Protein AF-A0A8J6DXD9-F1 (afdb_monomer_lite)

Secondary structure (DSSP, 8-state):
---------PPPS---SS----HHHHHHHHHTT-----------PPP-----------------SS--HHHHHHHHHHHHHHHHHHHHHHHHTT-HHHHHHHHHHHHHHHHHHHHHHHHHHHHHHHTT-----SS-HHHHHHHHHHHHHHHHHHHHHHHHHHHHHHHHHHHHHHHTT---HHHHHHHHHHHHHHHHHHHHHHHHHHHHHHHHHHHHHHHHHHH---HHHHHHHHHHHHHHHHT-HHHHHHHHHTTHHHHHHHHTT-GGGGGGHHHHHHHHHHHTTSHHHHHHHHHHHHTT-

Organism: Galemys pyrenaicus (NCBI:txid202257)

InterPro domains:
  IPR011989 Armadillo-like helical [G3DSA:1.25.10.10] (173-298)
  IPR016024 Armadillo-type fold [SSF48371] (168-288)
  IPR031938 Protein inscuteable homologue, LGN-binding domain [PF16748] (19-65)
  IPR038205 Protein inscuteable homologue, LGN-binding domain superfamily [G3DSA:6.20.200.10] (14-65)
  IPR039921 Inscuteable [PTHR21386] (13-296)
  IPR045789 Protein inscuteable homologue, C-terminal domain [PF19427] (76-130)
  IPR045789 Protein inscuteable homologue, C-terminal domain [PF19427] (152-296)

Foldseek 3Di:
DDDDDDDDDDDDPDDPPPDPDPPVNVVVVVVVVDDDDDPPDPDDDDDPPPDDDDDDDDDDDDDDPPDDLLVVLVVLLVVLLVLLVVLLVCLVVVVLVVNLVSLLVSLVSLVVSLVSLVVVVVVVVVVCVDDDDDDCVVVVVVVVVCVVVLVVVLVVLSVVLNVLSVVLNVLSVVLVVDPDPVVSVVSSVVSNVSSVSNSVSSVVNSLSSLLVSLLVLLVQLQPDPDQVSNLVSLVVLQVQLVVDQSSLLSNLVSCVLVSLVVLVVDPSNVVCVVSSVSSLVSSVVDPSSVVSNVVVVVVVD

pLDDT: mean 77.83, std 20.58, range [28.7, 96.88]

Sequence (301 aa):
MWRIHCHPGPVPARRLHLMQVDSVQRWMEDLKLMTECECMCILQAKPISLEEDTQGDLILAGGPGPGDPLQLLLKRGWVISTELRRIGQKLAQDRWARVHSMSVRLTCHARSMVSEYSAASRNSSQEMGQGPEGPALQLVFDRCLWNLVSASIFLQIEKLLMEKCSELSAVTERCLQVENEHVLKSMKACVSETLSTLGQHFGQLLELALTQEVQALVRKIDASDNIYTTESTTGNLFSLTQEGAPLCRIIAKEGGVVALFKVCRQDNFRCLYPQALRTLASICCVEEGVHQLEKVSVQKR

Structure (mmCIF, N/CA/C/O backbone):
data_AF-A0A8J6DXD9-F1
#
_entry.id   AF-A0A8J6DXD9-F1
#
loop_
_atom_site.group_PDB
_atom_site.id
_atom_site.type_symbol
_atom_site.label_atom_id
_atom_site.label_alt_id
_atom_site.label_comp_id
_atom_site.label_asym_id
_atom_site.label_entity_id
_atom_site.label_seq_id
_atom_site.pdbx_PDB_ins_code
_atom_site.Cartn_x
_atom_site.Cartn_y
_atom_site.Cartn_z
_atom_site.occupancy
_atom_site.B_iso_or_equiv
_atom_site.auth_seq_id
_atom_site.auth_comp_id
_atom_site.auth_asym_id
_atom_site.auth_atom_id
_atom_site.pdbx_PDB_model_num
ATOM 1 N N . MET A 1 1 ? 25.547 -18.511 -32.855 1.00 34.41 1 MET A N 1
ATOM 2 C CA . MET A 1 1 ? 25.462 -18.015 -34.247 1.00 34.41 1 MET A CA 1
ATOM 3 C C . MET A 1 1 ? 24.569 -18.974 -35.029 1.00 34.41 1 MET A C 1
ATOM 5 O O . MET A 1 1 ? 25.061 -19.940 -35.589 1.00 34.41 1 MET A O 1
ATOM 9 N N . TRP A 1 2 ? 23.251 -18.773 -34.989 1.00 30.70 2 TRP A N 1
ATOM 10 C CA . TRP A 1 2 ? 22.293 -19.648 -35.673 1.00 30.70 2 TRP A CA 1
ATOM 11 C C . TRP A 1 2 ? 21.969 -19.046 -37.045 1.00 30.70 2 TRP A C 1
ATOM 13 O O . TRP A 1 2 ? 21.249 -18.054 -37.131 1.00 30.70 2 TRP A O 1
ATOM 23 N N . ARG A 1 3 ? 22.554 -19.594 -38.119 1.00 28.70 3 ARG A N 1
ATOM 24 C CA . ARG A 1 3 ? 22.175 -19.256 -39.501 1.00 28.70 3 ARG A CA 1
ATOM 25 C C . ARG A 1 3 ? 20.978 -20.111 -39.902 1.00 28.70 3 ARG A C 1
ATOM 27 O O . ARG A 1 3 ? 21.112 -21.316 -40.074 1.00 28.70 3 ARG A O 1
ATOM 34 N N . ILE A 1 4 ? 19.838 -19.466 -40.107 1.00 37.69 4 ILE A N 1
ATOM 35 C CA . ILE A 1 4 ? 18.716 -20.028 -40.859 1.00 37.69 4 ILE A CA 1
ATOM 36 C C . ILE A 1 4 ? 19.094 -19.920 -42.343 1.00 37.69 4 ILE A C 1
ATOM 38 O O . ILE A 1 4 ? 19.289 -18.819 -42.856 1.00 37.69 4 ILE A O 1
ATOM 42 N N . HIS A 1 5 ? 19.268 -21.051 -43.028 1.00 33.50 5 HIS A N 1
ATOM 43 C CA . HIS A 1 5 ? 19.355 -21.095 -44.489 1.00 33.50 5 HIS A CA 1
ATOM 44 C C . HIS A 1 5 ? 17.962 -21.377 -45.051 1.00 33.50 5 HIS A C 1
ATOM 46 O O . HIS A 1 5 ? 17.515 -22.519 -45.091 1.00 33.50 5 HIS A O 1
ATOM 52 N N . CYS A 1 6 ? 17.279 -20.321 -45.490 1.00 34.84 6 CYS A N 1
ATOM 53 C CA . CYS A 1 6 ? 16.150 -20.441 -46.403 1.00 34.84 6 CYS A CA 1
ATOM 54 C C . CYS A 1 6 ? 16.707 -20.541 -47.829 1.00 34.84 6 CYS A C 1
ATOM 56 O O . CYS A 1 6 ? 17.213 -19.553 -48.357 1.00 34.84 6 CYS A O 1
ATOM 58 N N . HIS A 1 7 ? 16.609 -21.713 -48.456 1.00 33.25 7 HIS A N 1
ATOM 59 C CA . HIS A 1 7 ? 16.744 -21.828 -49.908 1.00 33.25 7 HIS A CA 1
ATOM 60 C C . HIS A 1 7 ? 15.353 -21.748 -50.554 1.00 33.25 7 HIS A C 1
ATOM 62 O O . HIS A 1 7 ? 14.497 -22.566 -50.217 1.00 33.25 7 HIS A O 1
ATOM 68 N N . PRO A 1 8 ? 15.112 -20.827 -51.503 1.00 44.75 8 PRO A N 1
ATOM 69 C CA . PRO A 1 8 ? 13.966 -20.903 -52.391 1.00 44.75 8 PRO A CA 1
ATOM 70 C C . PRO A 1 8 ? 14.370 -21.737 -53.614 1.00 44.75 8 PRO A C 1
ATOM 72 O O . PRO A 1 8 ? 15.132 -21.282 -54.465 1.00 44.75 8 PRO A O 1
ATOM 75 N N . GLY A 1 9 ? 13.901 -22.980 -53.685 1.00 36.41 9 GLY A N 1
ATOM 76 C CA . GLY A 1 9 ? 14.001 -23.818 -54.883 1.00 36.41 9 GLY A CA 1
ATOM 77 C C . GLY A 1 9 ? 12.609 -24.040 -55.484 1.00 36.41 9 GLY A C 1
ATOM 78 O O . GLY A 1 9 ? 11.677 -24.301 -54.722 1.00 36.41 9 GLY A O 1
ATOM 79 N N . PRO A 1 10 ? 12.420 -23.934 -56.812 1.00 40.53 10 PRO A N 1
ATOM 80 C CA . PRO A 1 10 ? 11.114 -24.118 -57.434 1.00 40.53 10 PRO A CA 1
ATOM 81 C C . PRO A 1 10 ? 10.733 -25.604 -57.428 1.00 40.53 10 PRO A C 1
ATOM 83 O O . PRO A 1 10 ? 11.497 -26.454 -57.882 1.00 40.53 10 PRO A O 1
ATOM 86 N N . VAL A 1 11 ? 9.540 -25.922 -56.925 1.00 39.22 11 VAL A N 1
ATOM 87 C CA . VAL A 1 11 ? 8.995 -27.288 -56.913 1.00 39.22 11 VAL A CA 1
ATOM 88 C C . VAL A 1 11 ? 8.305 -27.565 -58.257 1.00 39.22 11 VAL A C 1
ATOM 90 O O . VAL A 1 11 ? 7.347 -26.862 -58.586 1.00 39.22 11 VAL A O 1
ATOM 93 N N . PRO A 1 12 ? 8.714 -28.578 -59.047 1.00 36.84 12 PRO A N 1
ATOM 94 C CA . PRO A 1 12 ? 7.956 -28.995 -60.219 1.00 36.84 12 PRO A CA 1
ATOM 95 C C . PRO A 1 12 ? 6.692 -29.744 -59.787 1.00 36.84 12 PRO A C 1
ATOM 97 O O . PRO A 1 12 ? 6.740 -30.738 -59.059 1.00 36.84 12 PRO A O 1
ATOM 100 N N . ALA A 1 13 ? 5.550 -29.279 -60.282 1.00 47.09 13 ALA A N 1
ATOM 101 C CA . ALA A 1 13 ? 4.253 -29.918 -60.138 1.00 47.09 13 ALA A CA 1
ATOM 102 C C . ALA A 1 13 ? 4.237 -31.286 -60.841 1.00 47.09 13 ALA A C 1
ATOM 104 O O . ALA A 1 13 ? 3.991 -31.346 -62.042 1.00 47.09 13 ALA A O 1
ATOM 105 N N . ARG A 1 14 ? 4.518 -32.379 -60.115 1.00 44.53 14 ARG A N 1
ATOM 106 C CA . ARG A 1 14 ? 4.108 -33.761 -60.457 1.00 44.53 14 ARG A CA 1
ATOM 107 C C . ARG A 1 14 ? 4.528 -34.758 -59.368 1.00 44.53 14 ARG A C 1
ATOM 109 O O . ARG A 1 14 ? 5.564 -35.405 -59.472 1.00 44.53 14 ARG A O 1
ATOM 116 N N . ARG A 1 15 ? 3.686 -34.908 -58.339 1.00 41.09 15 ARG A N 1
ATOM 117 C CA . ARG A 1 15 ? 3.494 -36.158 -57.564 1.00 41.09 15 ARG A CA 1
ATOM 118 C C . ARG A 1 15 ? 2.279 -36.039 -56.628 1.00 41.09 15 ARG A C 1
ATOM 120 O O . ARG A 1 15 ? 2.352 -36.252 -55.429 1.00 41.09 15 ARG A O 1
ATOM 127 N N . LEU A 1 16 ? 1.130 -35.683 -57.200 1.00 40.78 16 LEU A N 1
ATOM 128 C CA . LEU A 1 16 ? -0.166 -35.577 -56.512 1.00 40.78 16 LEU A CA 1
ATOM 129 C C . LEU A 1 16 ? -0.907 -36.931 -56.477 1.00 40.78 16 LEU A C 1
ATOM 131 O O . LEU A 1 16 ? -2.097 -37.004 -56.774 1.00 40.78 16 LEU A O 1
ATOM 135 N N . HIS A 1 17 ? -0.201 -38.035 -56.202 1.00 46.34 17 HIS A N 1
ATOM 136 C CA . HIS A 1 17 ? -0.815 -39.365 -56.318 1.00 46.34 17 HIS A CA 1
ATOM 137 C C . HIS A 1 17 ? -0.262 -40.455 -55.395 1.00 46.34 17 HIS A C 1
ATOM 139 O O . HIS A 1 17 ? -0.137 -41.593 -55.828 1.00 46.34 17 HIS A O 1
ATOM 145 N N . LEU A 1 18 ? 0.058 -40.136 -54.130 1.00 45.94 18 LEU A N 1
ATOM 146 C CA . LEU A 1 18 ? 0.160 -41.180 -53.095 1.00 45.94 18 LEU A CA 1
ATOM 147 C C . LEU A 1 18 ? 0.169 -40.667 -51.640 1.00 45.94 18 LEU A C 1
ATOM 149 O O . LEU A 1 18 ? 1.063 -41.015 -50.884 1.00 45.94 18 LEU A O 1
ATOM 153 N N . MET A 1 19 ? -0.798 -39.850 -51.214 1.00 46.09 19 MET A N 1
ATOM 154 C CA . MET A 1 19 ? -1.022 -39.603 -49.773 1.00 46.09 19 MET A CA 1
ATOM 155 C C . MET A 1 19 ? -2.513 -39.413 -49.478 1.00 46.09 19 MET A C 1
ATOM 157 O O . MET A 1 19 ? -2.930 -38.404 -48.924 1.00 46.09 19 MET A O 1
ATOM 161 N N . GLN A 1 20 ? -3.332 -40.384 -49.878 1.00 54.91 20 GLN A N 1
ATOM 162 C CA . GLN A 1 20 ? -4.723 -40.481 -49.433 1.00 54.91 20 GLN A CA 1
ATOM 163 C C . GLN A 1 20 ? -4.767 -41.324 -48.152 1.00 54.91 20 GLN A C 1
ATOM 165 O O . GLN A 1 20 ? -5.291 -42.432 -48.130 1.00 54.91 20 GLN A O 1
ATOM 170 N N . VAL A 1 21 ? -4.124 -40.822 -47.100 1.00 57.31 21 VAL A N 1
ATOM 171 C CA . VAL A 1 21 ? -4.364 -41.295 -45.734 1.00 57.31 21 VAL A CA 1
ATOM 172 C C . VAL A 1 21 ? -5.174 -40.194 -45.080 1.00 57.31 21 VAL A C 1
ATOM 174 O O . VAL A 1 21 ? -4.733 -39.045 -45.075 1.00 57.31 21 VAL A O 1
ATOM 177 N N . ASP A 1 22 ? -6.369 -40.535 -44.605 1.00 71.62 22 ASP A N 1
ATOM 178 C CA . ASP A 1 22 ? -7.236 -39.599 -43.900 1.00 71.62 22 ASP A CA 1
ATOM 179 C C . ASP A 1 22 ? -6.435 -38.967 -42.751 1.00 71.62 22 ASP A C 1
ATOM 181 O O . ASP A 1 22 ? -5.841 -39.674 -41.928 1.00 71.62 22 ASP A O 1
ATOM 185 N N . SER A 1 23 ? -6.342 -37.637 -42.738 1.00 71.31 23 SER A N 1
ATOM 186 C CA . SER A 1 23 ? -5.550 -36.898 -41.750 1.00 71.31 23 SER A CA 1
ATOM 187 C C . SER A 1 23 ? -6.011 -37.210 -40.328 1.00 71.31 23 SER A C 1
ATOM 189 O O . SER A 1 23 ? -5.194 -37.222 -39.406 1.00 71.31 23 SER A O 1
ATOM 191 N N . VAL A 1 24 ? -7.292 -37.552 -40.167 1.00 62.38 24 VAL A N 1
ATOM 192 C CA . VAL A 1 24 ? -7.878 -37.988 -38.900 1.00 62.38 24 VAL A CA 1
ATOM 193 C C . VAL A 1 24 ? -7.381 -39.379 -38.512 1.00 62.38 24 VAL A C 1
ATOM 195 O O . VAL A 1 24 ? -7.015 -39.599 -37.362 1.00 62.38 24 VAL A O 1
ATOM 198 N N . GLN A 1 25 ? -7.299 -40.316 -39.457 1.00 71.69 25 GLN A N 1
ATOM 199 C CA . GLN A 1 25 ? -6.825 -41.672 -39.177 1.00 71.69 25 GLN A CA 1
ATOM 200 C C . GLN A 1 25 ? -5.350 -41.682 -38.768 1.00 71.69 25 GLN A C 1
ATOM 202 O O . GLN A 1 25 ? -4.972 -42.392 -37.837 1.00 71.69 25 GLN A O 1
ATOM 207 N N . ARG A 1 26 ? -4.535 -40.840 -39.409 1.00 72.94 26 ARG A N 1
ATOM 208 C CA . ARG A 1 26 ? -3.119 -40.684 -39.059 1.00 72.94 26 ARG A CA 1
ATOM 209 C C . ARG A 1 26 ? -2.940 -40.062 -37.672 1.00 72.94 26 ARG A C 1
ATOM 211 O O . ARG A 1 26 ? -2.161 -40.567 -36.875 1.00 72.94 26 ARG A O 1
ATOM 218 N N . TRP A 1 27 ? -3.744 -39.048 -37.352 1.00 75.69 27 TRP A N 1
ATOM 219 C CA . TRP A 1 27 ? -3.792 -38.459 -36.012 1.00 75.69 27 TRP A CA 1
ATOM 220 C C . TRP A 1 27 ? -4.203 -39.477 -34.935 1.00 75.69 27 TRP A C 1
ATOM 222 O O . TRP A 1 27 ? -3.602 -39.512 -33.864 1.00 75.69 27 TRP A O 1
ATOM 232 N N . MET A 1 28 ? -5.172 -40.356 -35.222 1.00 69.81 28 MET A N 1
ATOM 233 C CA . MET A 1 28 ? -5.569 -41.422 -34.292 1.00 69.81 28 MET A CA 1
ATOM 234 C C . MET A 1 28 ? -4.489 -42.496 -34.097 1.00 69.81 28 MET A C 1
ATOM 236 O O . MET A 1 28 ? -4.414 -43.088 -33.021 1.00 69.81 28 MET A O 1
ATOM 240 N N . GLU A 1 29 ? -3.679 -42.791 -35.117 1.00 76.06 29 GLU A N 1
ATOM 241 C CA . GLU A 1 29 ? -2.534 -43.703 -34.990 1.00 76.06 29 GLU A CA 1
ATOM 242 C C . GLU A 1 29 ? -1.426 -43.093 -34.125 1.00 76.06 29 GLU A C 1
ATOM 244 O O . GLU A 1 29 ? -0.910 -43.782 -33.243 1.00 76.06 29 GLU A O 1
ATOM 249 N N . ASP A 1 30 ? -1.138 -41.801 -34.295 1.00 76.44 30 ASP A N 1
ATOM 250 C CA . ASP A 1 30 ? -0.147 -41.079 -33.488 1.00 76.44 30 ASP A CA 1
ATOM 251 C C . ASP A 1 30 ? -0.576 -40.984 -32.009 1.00 76.44 30 ASP A C 1
ATOM 253 O O . ASP A 1 30 ? 0.235 -41.184 -31.101 1.00 76.44 30 ASP A O 1
ATOM 257 N N . LEU A 1 31 ? -1.873 -40.785 -31.748 1.00 74.38 31 LEU A N 1
ATOM 258 C CA . LEU A 1 31 ? -2.449 -40.725 -30.397 1.00 74.38 31 LEU A CA 1
ATOM 259 C C . LEU A 1 31 ? -2.276 -42.016 -29.588 1.00 74.38 31 LEU A C 1
ATOM 261 O O . LEU A 1 31 ? -2.168 -41.953 -28.367 1.00 74.38 31 LEU A O 1
ATOM 265 N N . LYS A 1 32 ? -2.212 -43.186 -30.239 1.00 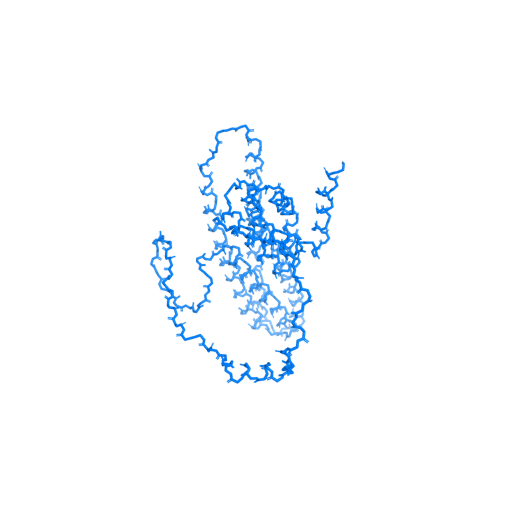77.25 32 LYS A N 1
ATOM 266 C CA . LYS A 1 32 ? -2.011 -44.472 -29.541 1.00 77.25 32 LYS A CA 1
ATOM 267 C C . LYS A 1 32 ? -0.648 -44.577 -28.859 1.00 77.25 32 LYS A C 1
ATOM 269 O O . LYS A 1 32 ? -0.498 -45.374 -27.937 1.00 77.25 32 LYS A O 1
ATOM 274 N N . LEU A 1 33 ? 0.336 -43.818 -29.338 1.00 71.38 33 LEU A N 1
ATOM 275 C CA . LEU A 1 33 ? 1.704 -43.803 -28.818 1.00 71.38 33 LEU A CA 1
ATOM 276 C C . LEU A 1 33 ? 1.985 -42.563 -27.959 1.00 71.38 33 LEU A C 1
ATOM 278 O O . LEU A 1 33 ? 3.040 -42.480 -27.331 1.00 71.38 33 LEU A O 1
ATOM 282 N N . MET A 1 34 ? 1.053 -41.608 -27.912 1.00 57.31 34 MET A N 1
ATOM 283 C CA . MET A 1 34 ? 1.138 -40.441 -27.044 1.00 57.31 34 MET A CA 1
ATOM 284 C C . MET A 1 34 ? 0.694 -40.805 -25.628 1.00 57.31 34 MET A C 1
ATOM 286 O O . MET A 1 34 ? -0.483 -40.740 -25.286 1.00 57.31 34 MET A O 1
ATOM 290 N N . THR A 1 35 ? 1.653 -41.162 -24.784 1.00 65.00 35 THR A N 1
ATOM 291 C CA . THR A 1 35 ? 1.460 -41.183 -23.332 1.00 65.00 35 THR A CA 1
ATOM 292 C C . THR A 1 35 ? 1.957 -39.866 -22.748 1.00 65.00 35 THR A C 1
ATOM 294 O O . THR A 1 35 ? 3.084 -39.458 -23.031 1.00 65.00 35 THR A O 1
ATOM 297 N N . GLU A 1 36 ? 1.145 -39.204 -21.925 1.00 54.62 36 GLU A N 1
ATOM 298 C CA . GLU A 1 36 ? 1.618 -38.093 -21.099 1.00 54.62 36 GLU A CA 1
ATOM 299 C C . GLU A 1 36 ? 2.664 -38.643 -20.121 1.00 54.62 36 GLU A C 1
ATOM 301 O O . GLU A 1 36 ? 2.350 -39.411 -19.214 1.00 54.62 36 GLU A O 1
ATOM 306 N N . CYS A 1 37 ? 3.939 -38.326 -20.345 1.00 66.25 37 CYS A N 1
ATOM 307 C CA . CYS A 1 37 ? 4.991 -38.686 -19.405 1.00 66.25 37 CYS A CA 1
ATOM 308 C C . CYS A 1 37 ? 4.844 -37.801 -18.164 1.00 66.25 37 CYS A C 1
ATOM 310 O O . CYS A 1 37 ? 5.074 -36.592 -18.241 1.00 66.25 37 CYS A O 1
ATOM 312 N N . GLU A 1 38 ? 4.512 -38.380 -17.012 1.00 64.75 38 GLU A N 1
ATOM 313 C CA . GLU A 1 38 ? 4.703 -37.679 -15.744 1.00 64.75 38 GLU A CA 1
ATOM 314 C C . GLU A 1 38 ? 6.205 -37.400 -15.549 1.00 64.75 38 GLU A C 1
ATOM 316 O O . GLU A 1 38 ? 7.065 -38.244 -15.824 1.00 64.75 38 GLU A O 1
ATOM 321 N N . CYS A 1 39 ? 6.547 -36.186 -15.114 1.00 63.19 39 CYS A N 1
ATOM 322 C CA . CYS A 1 39 ? 7.932 -35.802 -14.863 1.00 63.19 39 CYS A CA 1
ATOM 323 C C . CYS A 1 39 ? 8.496 -36.616 -13.684 1.00 63.19 39 CYS A C 1
ATOM 325 O O . CYS A 1 39 ? 8.256 -36.295 -12.525 1.00 63.19 39 CYS A O 1
ATOM 327 N N . MET A 1 40 ? 9.283 -37.654 -13.978 1.00 68.06 40 MET A N 1
ATOM 328 C CA . MET A 1 40 ? 9.977 -38.500 -12.990 1.00 68.06 40 MET A CA 1
ATOM 329 C C . MET A 1 40 ? 11.227 -37.837 -12.371 1.00 68.06 40 MET A C 1
ATOM 331 O O . MET A 1 40 ? 11.966 -38.473 -11.616 1.00 68.06 40 MET A O 1
ATOM 335 N N . CYS A 1 41 ? 11.506 -36.567 -12.679 1.00 70.00 41 CYS A N 1
ATOM 336 C CA . CYS A 1 41 ? 12.665 -35.860 -12.143 1.00 70.00 41 CYS A CA 1
ATOM 337 C C . CYS A 1 41 ? 12.363 -35.287 -10.752 1.00 70.00 41 CYS A C 1
ATOM 339 O O . CYS A 1 41 ? 11.799 -34.201 -10.629 1.00 70.00 41 CYS A O 1
ATOM 341 N N . ILE A 1 42 ? 12.823 -35.962 -9.695 1.00 71.81 42 ILE A N 1
ATOM 342 C CA . ILE A 1 42 ? 12.951 -35.342 -8.368 1.00 71.81 42 ILE A CA 1
ATOM 343 C C . ILE A 1 42 ? 14.276 -34.573 -8.342 1.00 71.81 42 ILE A C 1
ATOM 345 O O . ILE A 1 42 ? 15.319 -35.104 -7.962 1.00 71.81 42 ILE A O 1
ATOM 349 N N . LEU A 1 43 ? 14.252 -33.319 -8.792 1.00 69.62 43 LEU A N 1
ATOM 350 C CA . LEU A 1 43 ? 15.393 -32.418 -8.643 1.00 69.62 43 LEU A CA 1
ATOM 351 C C . LEU A 1 43 ? 15.361 -31.802 -7.244 1.00 69.62 43 LEU A C 1
ATOM 353 O O . LEU A 1 43 ? 14.496 -30.990 -6.925 1.00 69.62 43 LEU A O 1
ATOM 357 N N . GLN A 1 44 ? 16.321 -32.184 -6.406 1.00 67.06 44 GLN A N 1
ATOM 358 C CA . GLN A 1 44 ? 16.589 -31.485 -5.154 1.00 67.06 44 GLN A CA 1
ATOM 359 C C . GLN A 1 44 ? 17.480 -30.275 -5.447 1.00 67.06 44 GLN A C 1
ATOM 361 O O . GLN A 1 44 ? 18.629 -30.426 -5.861 1.00 67.06 44 GLN A O 1
ATOM 366 N N . ALA A 1 45 ? 16.957 -29.070 -5.233 1.00 71.44 45 ALA A N 1
ATOM 367 C CA . ALA A 1 45 ? 17.765 -27.860 -5.264 1.00 71.44 45 ALA A CA 1
ATOM 368 C C . ALA A 1 45 ? 18.480 -27.689 -3.916 1.00 71.44 45 ALA A C 1
ATOM 370 O O . ALA A 1 45 ? 17.843 -27.740 -2.863 1.00 71.44 45 ALA A O 1
ATOM 371 N N . LYS A 1 46 ? 19.794 -27.441 -3.938 1.00 64.88 46 LYS A N 1
ATOM 372 C CA . LYS A 1 46 ? 20.466 -26.798 -2.804 1.00 64.88 46 LYS A CA 1
ATOM 373 C C . LYS A 1 46 ? 20.230 -25.292 -2.932 1.00 64.88 46 LYS A C 1
ATOM 375 O O . LYS A 1 46 ? 20.561 -24.746 -3.986 1.00 64.88 46 LYS A O 1
ATOM 380 N N . PRO A 1 47 ? 19.661 -24.620 -1.919 1.00 54.84 47 PRO A N 1
ATOM 381 C CA . PRO A 1 47 ? 19.602 -23.168 -1.928 1.00 54.84 47 PRO A CA 1
ATOM 382 C C . PRO A 1 47 ? 21.033 -22.627 -1.992 1.00 54.84 47 PRO A C 1
ATOM 384 O O . PRO A 1 47 ? 21.915 -23.102 -1.277 1.00 54.84 47 PRO A O 1
ATOM 387 N N . ILE A 1 48 ? 21.270 -21.667 -2.882 1.00 52.06 48 ILE A N 1
ATOM 388 C CA . ILE A 1 48 ? 22.514 -20.903 -2.883 1.00 52.06 48 ILE A CA 1
ATOM 389 C C . ILE A 1 48 ? 22.382 -19.936 -1.710 1.00 52.06 48 ILE A C 1
ATOM 391 O O . ILE A 1 48 ? 21.710 -18.911 -1.821 1.00 52.06 48 ILE A O 1
ATOM 395 N N . SER A 1 49 ? 22.943 -20.308 -0.563 1.00 46.00 49 SER A N 1
ATOM 396 C CA . SER A 1 49 ? 23.138 -19.384 0.545 1.00 46.00 49 SER A CA 1
ATOM 397 C C . SER A 1 49 ? 24.056 -18.276 0.039 1.00 46.00 49 SER A C 1
ATOM 399 O O . SER A 1 49 ? 25.222 -18.533 -0.253 1.00 46.00 49 SER A O 1
ATOM 401 N N . LEU A 1 50 ? 23.541 -17.055 -0.113 1.00 45.94 50 LEU A N 1
ATOM 402 C CA . LEU A 1 50 ? 24.423 -15.901 -0.016 1.00 45.94 50 LEU A CA 1
ATOM 403 C C . LEU A 1 50 ? 24.861 -15.903 1.450 1.00 45.94 50 LEU A C 1
ATOM 405 O O . LEU A 1 50 ? 24.029 -15.703 2.333 1.00 45.94 50 LEU A O 1
ATOM 409 N N . GLU A 1 51 ? 26.102 -16.301 1.706 1.00 38.19 51 GLU A N 1
ATOM 410 C CA . GLU A 1 51 ? 26.667 -16.298 3.049 1.00 38.19 51 GLU A CA 1
ATOM 411 C C . GLU A 1 51 ? 26.672 -14.864 3.585 1.00 38.19 51 GLU A C 1
ATOM 413 O O . GLU A 1 51 ? 27.551 -14.071 3.269 1.00 38.19 51 GLU A O 1
ATOM 418 N N . GLU A 1 52 ? 25.680 -14.541 4.407 1.00 40.91 52 GLU A N 1
ATOM 419 C CA . GLU A 1 52 ? 25.863 -13.650 5.541 1.00 40.91 52 GLU A CA 1
ATOM 420 C C . GLU A 1 52 ? 25.401 -14.417 6.777 1.00 40.91 52 GLU A C 1
ATOM 422 O O . GLU A 1 52 ? 24.218 -14.701 6.974 1.00 40.91 52 GLU A O 1
ATOM 427 N N . ASP A 1 53 ? 26.390 -14.838 7.562 1.00 38.16 53 ASP A N 1
ATOM 428 C CA . ASP A 1 53 ? 26.234 -15.503 8.845 1.00 38.16 53 ASP A CA 1
ATOM 429 C C . ASP A 1 53 ? 25.219 -14.769 9.729 1.00 38.16 53 ASP A C 1
ATOM 431 O O . ASP A 1 53 ? 25.446 -13.643 10.163 1.00 38.16 53 ASP A O 1
ATOM 435 N N . THR A 1 54 ? 24.118 -15.432 10.077 1.00 32.31 54 THR A N 1
ATOM 436 C CA . THR A 1 54 ? 23.564 -15.382 11.438 1.00 32.31 54 THR A CA 1
ATOM 437 C C . THR A 1 54 ? 22.651 -16.581 11.673 1.00 32.31 54 THR A C 1
ATOM 439 O O . THR A 1 54 ? 21.555 -16.726 11.140 1.00 32.31 54 THR A O 1
ATOM 442 N N . GLN A 1 55 ? 23.172 -17.476 12.494 1.00 31.83 55 GLN A N 1
ATOM 443 C CA . GLN A 1 55 ? 22.577 -18.695 13.002 1.00 31.83 55 GLN A CA 1
ATOM 444 C C . GLN A 1 55 ? 21.319 -18.434 13.849 1.00 31.83 55 GLN A C 1
ATOM 446 O O . GLN A 1 55 ? 21.361 -17.642 14.788 1.00 31.83 55 GLN A O 1
ATOM 451 N N . GLY A 1 56 ? 20.226 -19.160 13.577 1.00 31.72 56 GLY A N 1
ATOM 452 C CA . GLY A 1 56 ? 19.072 -19.222 14.481 1.00 31.72 56 GLY A CA 1
ATOM 453 C C . GLY A 1 56 ? 17.788 -19.781 13.863 1.00 31.72 56 GLY A C 1
ATOM 454 O O . GLY A 1 56 ? 17.009 -19.041 13.278 1.00 31.72 56 GLY A O 1
ATOM 455 N N . ASP A 1 57 ? 17.580 -21.085 14.044 1.00 29.69 57 ASP A N 1
ATOM 456 C CA . ASP A 1 57 ? 16.369 -21.876 13.784 1.00 29.69 57 ASP A CA 1
ATOM 457 C C . ASP A 1 57 ? 15.017 -21.151 13.933 1.00 29.69 57 ASP A C 1
ATOM 459 O O . ASP A 1 57 ? 14.684 -20.650 15.007 1.00 29.69 57 ASP A O 1
ATOM 463 N N . LEU A 1 58 ? 14.159 -21.281 12.912 1.00 34.25 58 LEU A N 1
ATOM 464 C CA . LEU A 1 58 ? 12.784 -21.770 13.089 1.00 34.25 58 LEU A CA 1
ATOM 465 C C . LEU A 1 58 ? 12.168 -22.154 11.737 1.00 34.25 58 LEU A C 1
ATOM 467 O O . LEU A 1 58 ? 11.861 -21.324 10.88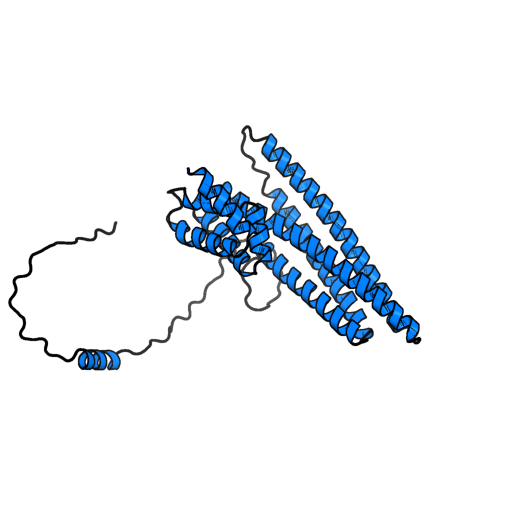4 1.00 34.25 58 LEU A O 1
ATOM 471 N N . ILE A 1 59 ? 11.974 -23.461 11.578 1.00 39.62 59 ILE A N 1
ATOM 472 C CA . ILE A 1 59 ? 11.274 -24.109 10.473 1.00 39.62 59 ILE A CA 1
ATOM 473 C C . ILE A 1 59 ? 9.815 -23.632 10.443 1.00 39.62 59 ILE A C 1
ATOM 475 O O . ILE A 1 59 ? 9.007 -24.042 11.275 1.00 39.62 59 ILE A O 1
ATOM 479 N N . LEU A 1 60 ? 9.458 -22.834 9.436 1.00 33.72 60 LEU A N 1
ATOM 480 C CA . LEU A 1 60 ? 8.103 -22.766 8.894 1.00 33.72 60 LEU A CA 1
ATOM 481 C C . LEU A 1 60 ? 8.171 -22.733 7.364 1.00 33.72 60 LEU A C 1
ATOM 483 O O . LEU A 1 60 ? 8.847 -21.903 6.769 1.00 33.72 60 LEU A O 1
ATOM 487 N N . ALA A 1 61 ? 7.466 -23.699 6.779 1.00 31.16 61 ALA A N 1
ATOM 488 C CA . ALA A 1 61 ? 7.140 -23.913 5.374 1.00 31.16 61 ALA A CA 1
ATOM 489 C C . ALA A 1 61 ? 7.421 -22.754 4.391 1.00 31.16 61 ALA A C 1
ATOM 491 O O . ALA A 1 61 ? 6.856 -21.670 4.513 1.00 31.16 61 ALA A O 1
ATOM 492 N N . GLY A 1 62 ? 8.219 -23.077 3.363 1.00 31.31 62 GLY A N 1
ATOM 493 C CA . GLY A 1 62 ? 8.266 -22.479 2.022 1.00 31.31 62 GLY A CA 1
ATOM 494 C C . GLY A 1 62 ? 7.718 -21.060 1.861 1.00 31.31 62 GLY A C 1
ATOM 495 O O . GLY A 1 62 ? 6.581 -20.880 1.429 1.00 31.31 62 GLY A O 1
ATOM 496 N N . GLY A 1 63 ? 8.558 -20.065 2.134 1.00 29.06 63 GLY A N 1
ATOM 497 C CA . GLY A 1 63 ? 8.400 -18.692 1.655 1.00 29.06 63 GLY A CA 1
ATOM 498 C C . GLY A 1 63 ? 9.559 -18.312 0.724 1.00 29.06 63 GLY A C 1
ATOM 499 O O . GLY A 1 63 ? 10.590 -18.989 0.761 1.00 29.06 63 GLY A O 1
ATOM 500 N N . PRO A 1 64 ? 9.414 -17.262 -0.110 1.00 36.78 64 PRO A N 1
ATOM 501 C CA . PRO A 1 64 ? 10.506 -16.748 -0.938 1.00 36.78 64 PRO A CA 1
ATOM 502 C C . PRO A 1 64 ? 11.705 -16.402 -0.042 1.00 36.78 64 PRO A C 1
ATOM 504 O O . PRO A 1 64 ? 11.499 -16.071 1.125 1.00 36.78 64 PRO A O 1
ATOM 507 N N . GLY A 1 65 ? 12.924 -16.522 -0.582 1.00 34.94 65 GLY A N 1
ATOM 508 C CA . GLY A 1 65 ? 14.202 -16.314 0.119 1.00 34.94 65 GLY A CA 1
ATOM 509 C C . GLY A 1 65 ? 14.348 -14.953 0.829 1.00 34.94 65 GLY A C 1
ATOM 510 O O . GLY A 1 65 ? 13.388 -14.188 0.851 1.00 34.94 65 GLY A O 1
ATOM 511 N N . PRO A 1 66 ? 15.526 -14.659 1.426 1.00 42.44 66 PRO A N 1
ATOM 512 C CA . PRO A 1 66 ? 15.725 -13.601 2.424 1.00 42.44 66 PRO A CA 1
ATOM 513 C C . PRO A 1 66 ? 14.961 -12.334 2.040 1.00 42.44 66 PRO A C 1
ATOM 515 O O . PRO A 1 66 ? 15.199 -11.740 0.991 1.00 42.44 66 PRO A O 1
ATOM 518 N N . GLY A 1 67 ? 13.926 -12.071 2.840 1.00 49.69 67 GLY A N 1
ATOM 519 C CA . GLY A 1 67 ? 12.713 -11.397 2.403 1.00 49.69 67 GLY A CA 1
ATOM 520 C C . GLY A 1 67 ? 12.971 -9.997 1.881 1.00 49.69 67 GLY A C 1
ATOM 521 O O . GLY A 1 67 ? 13.498 -9.155 2.602 1.00 49.69 67 GLY A O 1
ATOM 522 N N . ASP A 1 68 ? 12.525 -9.750 0.653 1.00 70.50 68 ASP A N 1
ATOM 523 C CA . ASP A 1 68 ? 12.354 -8.409 0.109 1.00 70.50 68 ASP A CA 1
ATOM 524 C C . ASP A 1 68 ? 11.616 -7.542 1.160 1.00 70.50 68 ASP A C 1
ATOM 526 O O . ASP A 1 68 ? 10.472 -7.875 1.513 1.00 70.50 68 ASP A O 1
ATOM 530 N N . PRO A 1 69 ? 12.249 -6.485 1.717 1.00 73.56 69 PRO A N 1
ATOM 531 C CA . PRO A 1 69 ? 11.660 -5.635 2.759 1.00 73.56 69 PRO A CA 1
ATOM 532 C C . PRO A 1 69 ? 10.253 -5.145 2.399 1.00 73.56 69 PRO A C 1
ATOM 534 O O . PRO A 1 69 ? 9.375 -5.026 3.256 1.00 73.56 69 PRO A O 1
ATOM 537 N N . LEU A 1 70 ? 10.020 -4.958 1.105 1.00 81.12 70 LEU A N 1
ATOM 538 C CA . LEU A 1 70 ? 8.754 -4.588 0.498 1.00 81.12 70 LEU A CA 1
ATOM 539 C C . LEU A 1 70 ? 7.661 -5.657 0.657 1.00 81.12 70 LEU A C 1
ATOM 541 O O . LEU A 1 70 ? 6.534 -5.346 1.041 1.00 81.12 70 LEU A O 1
ATOM 545 N N . GLN A 1 71 ? 7.985 -6.927 0.409 1.00 81.56 71 GLN A N 1
ATOM 546 C CA . GLN A 1 71 ? 7.055 -8.051 0.578 1.00 81.56 71 GLN A CA 1
ATOM 547 C C . GLN A 1 71 ? 6.714 -8.274 2.053 1.00 81.56 71 GLN A C 1
ATOM 549 O O . GLN A 1 71 ? 5.559 -8.537 2.407 1.00 81.56 71 GLN A O 1
ATOM 554 N N . LEU A 1 72 ? 7.705 -8.115 2.935 1.00 82.25 72 LEU A N 1
ATOM 555 C CA . LEU A 1 72 ? 7.477 -8.144 4.377 1.00 82.25 72 LEU A CA 1
ATOM 556 C C . LEU A 1 72 ? 6.520 -7.020 4.803 1.00 82.25 72 LEU A C 1
ATOM 558 O O . LEU A 1 72 ? 5.544 -7.286 5.515 1.00 82.25 72 LEU A O 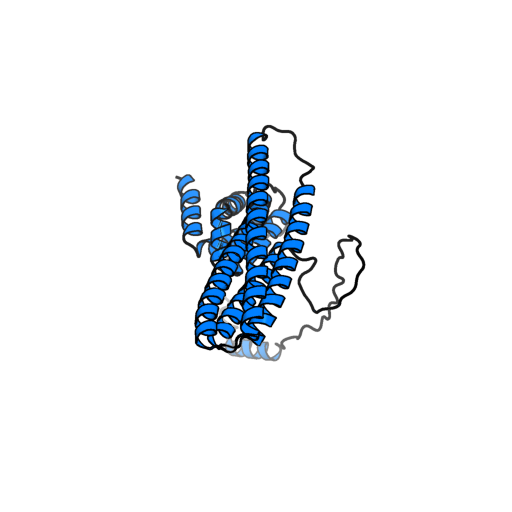1
ATOM 562 N N . LEU A 1 73 ? 6.760 -5.793 4.334 1.00 87.00 73 LEU A N 1
ATOM 563 C CA . LEU A 1 73 ? 5.929 -4.626 4.622 1.00 87.00 73 LEU A CA 1
ATOM 564 C C . LEU A 1 73 ? 4.485 -4.821 4.143 1.00 87.00 73 LEU A C 1
ATOM 566 O O . LEU A 1 73 ? 3.557 -4.586 4.916 1.00 87.00 73 LEU A O 1
ATOM 570 N N . LEU A 1 74 ? 4.277 -5.318 2.920 1.00 88.06 74 LEU A N 1
ATOM 571 C CA . LEU A 1 74 ? 2.943 -5.610 2.381 1.00 88.06 74 LEU A CA 1
ATOM 572 C C . LEU A 1 74 ? 2.204 -6.660 3.213 1.00 88.06 74 LEU A C 1
ATOM 574 O O . LEU A 1 74 ? 1.051 -6.458 3.607 1.00 88.06 74 LEU A O 1
ATOM 578 N N . LYS A 1 75 ? 2.881 -7.762 3.549 1.00 89.62 75 LYS A N 1
ATOM 579 C CA . LYS A 1 75 ? 2.299 -8.848 4.345 1.00 89.62 75 LYS A CA 1
ATOM 580 C C . LYS A 1 75 ? 1.904 -8.376 5.746 1.00 89.62 75 LYS A C 1
ATOM 582 O O . LYS A 1 75 ? 0.797 -8.667 6.206 1.00 89.62 75 LYS A O 1
ATOM 587 N N . ARG A 1 76 ? 2.783 -7.636 6.431 1.00 90.56 76 ARG A N 1
ATOM 588 C CA . ARG A 1 76 ? 2.498 -7.045 7.754 1.00 90.56 76 ARG A CA 1
ATOM 589 C C . ARG A 1 76 ? 1.384 -6.001 7.666 1.00 90.56 76 ARG A C 1
ATOM 591 O O . ARG A 1 76 ? 0.460 -6.032 8.483 1.00 90.56 76 ARG A O 1
ATOM 598 N N . GLY A 1 77 ? 1.446 -5.163 6.632 1.00 92.12 77 GLY A N 1
ATOM 599 C CA . GLY A 1 77 ? 0.436 -4.192 6.229 1.00 92.12 77 GLY A CA 1
ATOM 600 C C . GLY A 1 77 ? -0.966 -4.794 6.236 1.00 92.12 77 GLY A C 1
ATOM 601 O O . GLY A 1 77 ? -1.853 -4.381 6.987 1.00 92.12 77 GLY A O 1
ATOM 602 N N . TRP A 1 78 ? -1.121 -5.863 5.458 1.00 91.25 78 TRP A N 1
ATOM 603 C CA . TRP A 1 78 ? -2.374 -6.590 5.298 1.00 91.25 78 TRP A CA 1
ATOM 604 C C . TRP A 1 78 ? -2.889 -7.227 6.596 1.00 91.25 78 TRP A C 1
ATOM 606 O O . TRP A 1 78 ? -4.093 -7.169 6.878 1.00 91.25 78 TRP A O 1
ATOM 616 N N . VAL A 1 79 ? -2.001 -7.810 7.413 1.00 93.44 79 VAL A N 1
ATOM 617 C CA . VAL A 1 79 ? -2.376 -8.400 8.711 1.00 93.44 79 VAL A CA 1
ATOM 618 C C . VAL A 1 79 ? -2.988 -7.341 9.626 1.00 93.44 79 VAL A C 1
ATOM 620 O O . VAL A 1 79 ? -4.068 -7.559 10.178 1.00 93.44 79 VAL A O 1
ATOM 623 N N . ILE A 1 80 ? -2.347 -6.179 9.750 1.00 94.62 80 ILE A N 1
ATOM 624 C CA . ILE A 1 80 ? -2.819 -5.091 10.614 1.00 94.62 80 ILE A CA 1
ATOM 625 C C . ILE A 1 80 ? -4.138 -4.509 10.087 1.00 94.62 80 ILE A C 1
ATOM 627 O O . ILE A 1 80 ? -5.090 -4.374 10.858 1.00 94.62 80 ILE A O 1
ATOM 631 N N . SER A 1 81 ? -4.257 -4.254 8.778 1.00 94.38 81 SER A N 1
ATOM 632 C CA . SER A 1 81 ? -5.520 -3.810 8.162 1.00 94.38 81 SER A CA 1
ATOM 633 C C . SER A 1 81 ? -6.669 -4.797 8.393 1.00 94.38 81 SER A C 1
ATOM 635 O O . SER A 1 81 ? -7.813 -4.395 8.634 1.00 94.38 81 SER A O 1
ATOM 637 N N . THR A 1 82 ? -6.381 -6.098 8.342 1.00 93.88 82 THR A N 1
ATOM 638 C CA . THR A 1 82 ? -7.373 -7.149 8.591 1.00 93.88 82 THR A CA 1
ATOM 639 C C . THR A 1 82 ? -7.787 -7.191 10.060 1.00 93.88 82 THR A C 1
ATOM 641 O O . THR A 1 82 ? -8.980 -7.300 10.354 1.00 93.88 82 THR A O 1
ATOM 644 N N . GLU A 1 83 ? -6.840 -7.066 10.991 1.00 94.62 83 GLU A N 1
ATOM 645 C CA . GLU A 1 83 ? -7.145 -7.010 12.424 1.00 94.62 83 GLU A CA 1
ATOM 646 C C . GLU A 1 83 ? -7.964 -5.760 12.781 1.00 94.62 83 GLU A C 1
ATOM 648 O O . GLU A 1 83 ? -8.979 -5.900 13.463 1.00 94.62 83 GLU A O 1
ATOM 653 N N . LEU A 1 84 ? -7.627 -4.579 12.244 1.00 96.06 84 LEU A N 1
ATOM 654 C CA . LEU A 1 84 ? -8.425 -3.348 12.386 1.00 96.06 84 LEU A CA 1
ATOM 655 C C . LEU A 1 84 ? -9.887 -3.570 11.968 1.00 96.06 84 LEU A C 1
ATOM 657 O O . LEU A 1 84 ? -10.818 -3.270 12.720 1.00 96.06 84 LEU A O 1
ATOM 661 N N . ARG A 1 85 ? -10.099 -4.171 10.790 1.00 96.25 85 ARG A N 1
ATOM 662 C CA . ARG A 1 85 ? -11.443 -4.491 10.285 1.00 96.25 85 ARG A CA 1
ATOM 663 C C . ARG A 1 85 ? -12.182 -5.455 11.212 1.00 96.25 85 ARG A C 1
ATOM 665 O O . ARG A 1 85 ? -13.364 -5.256 11.496 1.00 96.25 85 ARG A O 1
ATOM 672 N N . ARG A 1 86 ? -11.503 -6.499 11.695 1.00 96.62 86 ARG A N 1
ATOM 673 C CA . ARG A 1 86 ? -12.096 -7.485 12.610 1.00 96.62 86 ARG A CA 1
ATOM 674 C C . ARG A 1 86 ? -12.462 -6.862 13.958 1.00 96.62 86 ARG A C 1
ATOM 676 O O . ARG A 1 86 ? -13.524 -7.193 14.481 1.00 96.62 86 ARG A O 1
ATOM 683 N N . ILE A 1 87 ? -11.647 -5.952 14.497 1.00 96.56 87 ILE A N 1
ATOM 684 C CA . ILE A 1 87 ? -11.975 -5.208 15.725 1.00 96.56 87 ILE A CA 1
ATOM 685 C C . ILE A 1 87 ? -13.261 -4.412 15.514 1.00 96.56 87 ILE A C 1
ATOM 687 O O . ILE A 1 87 ? -14.184 -4.551 16.314 1.00 96.56 87 ILE A O 1
ATOM 691 N N . GLY A 1 88 ? -13.378 -3.679 14.402 1.00 96.12 88 GLY A N 1
ATOM 692 C CA . GLY A 1 88 ? -14.597 -2.937 14.060 1.00 96.12 88 GLY A CA 1
ATOM 693 C C . GLY A 1 88 ? -15.835 -3.839 13.967 1.00 96.12 88 GLY A C 1
ATOM 694 O O . GLY A 1 88 ? -16.889 -3.519 14.512 1.00 96.12 88 GLY A O 1
ATOM 695 N N . GLN A 1 89 ? -15.699 -5.029 13.373 1.00 96.56 89 GLN A N 1
ATOM 696 C CA . GLN A 1 89 ? -16.783 -6.021 13.324 1.00 96.56 89 GLN A CA 1
ATOM 697 C C . GLN A 1 89 ? -17.176 -6.546 14.713 1.00 96.56 89 GLN A C 1
ATOM 699 O O . GLN A 1 89 ? -18.360 -6.746 14.985 1.00 96.56 89 GLN A O 1
ATOM 704 N N . LYS A 1 90 ? -16.207 -6.801 15.603 1.00 96.38 90 LYS A N 1
ATOM 705 C CA . LYS A 1 90 ? -16.489 -7.262 16.974 1.00 96.38 90 LYS A CA 1
ATOM 706 C C . LYS A 1 90 ? -17.048 -6.160 17.861 1.00 96.38 90 LYS A C 1
ATOM 708 O O . LYS A 1 90 ? -17.891 -6.465 18.702 1.00 96.38 90 LYS A O 1
ATOM 713 N N . LEU A 1 9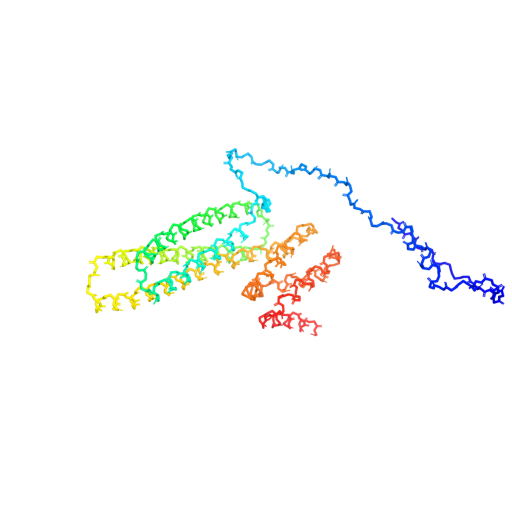1 ? -16.648 -4.917 17.618 1.00 95.88 91 LEU A N 1
ATOM 714 C CA . LEU A 1 91 ? -17.218 -3.734 18.247 1.00 95.88 91 LEU A CA 1
ATOM 715 C C . LEU A 1 91 ? -18.685 -3.570 17.853 1.00 95.88 91 LEU A C 1
ATOM 717 O O . LEU A 1 91 ? -19.530 -3.383 18.721 1.00 95.88 91 LEU A O 1
ATOM 721 N N . ALA A 1 92 ? -19.016 -3.731 16.569 1.00 94.50 92 ALA A N 1
ATOM 722 C CA . ALA A 1 92 ? -20.402 -3.692 16.106 1.00 94.50 92 ALA A CA 1
ATOM 723 C C . ALA A 1 92 ? -21.286 -4.746 16.802 1.00 94.50 92 ALA A C 1
ATOM 725 O O . ALA A 1 92 ? -22.442 -4.456 17.087 1.00 94.50 92 ALA A O 1
ATOM 726 N N . GLN A 1 93 ? -20.716 -5.915 17.125 1.00 94.88 93 GLN A N 1
ATOM 727 C CA . GLN A 1 93 ? -21.362 -7.036 17.828 1.00 94.88 93 GLN A CA 1
ATOM 728 C C . GLN A 1 93 ? -21.319 -6.934 19.367 1.00 94.88 93 GLN A C 1
ATOM 730 O O . GLN A 1 93 ? -21.630 -7.924 20.029 1.00 94.88 93 GLN A O 1
ATOM 735 N N . ASP A 1 94 ? -20.851 -5.817 19.935 1.00 92.88 94 ASP A N 1
ATOM 736 C CA . ASP A 1 94 ? -20.745 -5.583 21.387 1.00 92.88 94 ASP A CA 1
ATOM 737 C C . ASP A 1 94 ? -19.911 -6.645 22.136 1.00 92.88 94 ASP A C 1
ATOM 739 O O . ASP A 1 94 ? -20.058 -6.880 23.336 1.00 92.88 94 ASP A O 1
ATOM 743 N N . ARG A 1 95 ? -18.973 -7.302 21.435 1.00 94.06 95 ARG A N 1
ATOM 744 C CA . ARG A 1 95 ? -18.101 -8.344 22.006 1.00 94.06 95 ARG A CA 1
ATOM 745 C C . ARG A 1 95 ? -16.862 -7.738 22.666 1.00 94.06 95 ARG A C 1
ATOM 747 O O . ARG A 1 95 ? -15.740 -8.013 22.237 1.00 94.06 95 ARG A O 1
ATOM 754 N N . TRP A 1 96 ? -17.059 -6.949 23.719 1.00 94.19 96 TRP A N 1
ATOM 755 C CA . TRP A 1 96 ? -16.025 -6.133 24.374 1.00 94.19 96 TRP A CA 1
ATOM 756 C C . TRP A 1 96 ? -14.758 -6.891 24.790 1.00 94.19 96 TRP A C 1
ATOM 758 O O . TRP A 1 96 ? -13.659 -6.441 24.478 1.00 94.19 96 TRP A O 1
ATOM 768 N N . ALA A 1 97 ? -14.878 -8.091 25.370 1.00 92.94 97 ALA A N 1
ATOM 769 C CA . ALA A 1 97 ? -13.715 -8.922 25.715 1.00 92.94 97 ALA A CA 1
ATOM 770 C C . ALA A 1 97 ? -12.848 -9.275 24.494 1.00 92.94 97 ALA A C 1
ATOM 772 O O . ALA A 1 97 ? -11.618 -9.257 24.557 1.00 92.94 97 ALA A O 1
ATOM 773 N N . ARG A 1 98 ? -13.485 -9.554 23.347 1.00 94.88 98 ARG A N 1
ATOM 774 C CA . ARG A 1 98 ? -12.765 -9.834 22.096 1.00 94.88 98 ARG A CA 1
ATOM 775 C C . ARG A 1 98 ? -12.173 -8.562 21.508 1.00 94.88 98 ARG A C 1
ATOM 777 O O . ARG A 1 98 ? -11.041 -8.608 21.050 1.00 94.88 98 ARG A O 1
ATOM 784 N N . VAL A 1 99 ? -12.917 -7.455 21.534 1.00 95.12 99 VAL A N 1
ATOM 785 C CA . VAL A 1 99 ? -12.430 -6.141 21.086 1.00 95.12 99 VAL A CA 1
ATOM 786 C C . VAL A 1 99 ? -11.148 -5.782 21.834 1.00 95.12 99 VAL A C 1
ATOM 788 O O . VAL A 1 99 ? -10.137 -5.542 21.189 1.00 95.12 99 VAL A O 1
ATOM 791 N N . HIS A 1 100 ? -11.152 -5.853 23.167 1.00 95.75 100 HIS A N 1
ATOM 792 C CA . HIS A 1 100 ? -9.978 -5.549 23.985 1.00 95.75 100 HIS A CA 1
ATOM 793 C C . HIS A 1 100 ? -8.781 -6.463 23.669 1.00 95.75 100 HIS A C 1
ATOM 795 O O . HIS A 1 100 ? -7.700 -5.976 23.337 1.00 95.75 100 HIS A O 1
ATOM 801 N N . SER A 1 101 ? -8.978 -7.788 23.672 1.00 94.56 101 SER A N 1
ATOM 802 C CA . SER A 1 101 ? -7.910 -8.748 23.346 1.00 94.56 101 SER A CA 1
ATOM 803 C C . SER A 1 101 ? -7.299 -8.499 21.959 1.00 94.56 101 SER A C 1
ATOM 805 O O . SER A 1 101 ? -6.081 -8.570 21.776 1.00 94.56 101 SER A O 1
ATOM 807 N N . MET A 1 102 ? -8.135 -8.171 20.972 1.00 95.94 102 MET A N 1
ATOM 808 C CA . MET A 1 102 ? -7.678 -7.855 19.622 1.00 95.94 102 MET A CA 1
ATOM 809 C C . MET A 1 102 ? -6.960 -6.500 19.546 1.00 95.94 102 MET A C 1
ATOM 811 O O . MET A 1 102 ? -5.964 -6.414 18.835 1.00 95.94 102 MET A O 1
ATOM 815 N N . SER A 1 103 ? -7.385 -5.479 20.298 1.00 94.19 103 SER A N 1
ATOM 816 C CA . SER A 1 103 ? -6.697 -4.179 20.383 1.00 94.19 103 SER A CA 1
ATOM 817 C C . SER A 1 103 ? -5.281 -4.296 20.961 1.00 94.19 103 SER A C 1
ATOM 819 O O . SER A 1 103 ? -4.342 -3.691 20.437 1.00 94.19 103 SER A O 1
ATOM 821 N N . VAL A 1 104 ? -5.092 -5.136 21.984 1.00 92.75 104 VAL A N 1
ATOM 822 C CA . VAL A 1 104 ? -3.758 -5.409 22.548 1.00 92.75 104 VAL A CA 1
ATOM 823 C C . VAL A 1 104 ? -2.874 -6.120 21.517 1.00 92.75 104 VAL A C 1
ATOM 825 O O . VAL A 1 104 ? -1.742 -5.704 21.269 1.00 92.75 104 VAL A O 1
ATOM 828 N N . ARG A 1 105 ? -3.405 -7.151 20.842 1.00 93.69 105 ARG A N 1
ATOM 829 C CA . ARG A 1 105 ? -2.688 -7.861 19.764 1.00 93.69 105 ARG A CA 1
ATOM 830 C C . ARG A 1 105 ? -2.314 -6.933 18.607 1.00 93.69 105 ARG A C 1
ATOM 832 O O . ARG A 1 105 ? -1.189 -6.993 18.115 1.00 93.69 105 ARG A O 1
ATOM 839 N N . LEU A 1 106 ? -3.232 -6.060 18.198 1.00 93.75 106 LEU A N 1
ATOM 840 C CA . LEU A 1 106 ? -3.004 -5.051 17.169 1.00 93.75 106 LEU A CA 1
ATOM 841 C C . LEU A 1 106 ? -1.848 -4.119 17.547 1.00 93.75 106 LEU A C 1
ATOM 843 O O . LEU A 1 106 ? -0.970 -3.880 16.721 1.00 93.75 106 LEU A O 1
ATOM 847 N N . THR A 1 107 ? -1.817 -3.652 18.797 1.00 92.62 107 THR A N 1
ATOM 848 C CA . THR A 1 107 ? -0.732 -2.805 19.315 1.00 92.62 107 THR A CA 1
ATOM 849 C C . THR A 1 107 ? 0.626 -3.497 19.184 1.00 92.62 107 THR A C 1
ATOM 851 O O . THR A 1 107 ? 1.598 -2.883 18.740 1.00 92.62 107 THR A O 1
ATOM 854 N N . CYS A 1 108 ? 0.699 -4.792 19.502 1.00 91.94 108 CYS A N 1
ATOM 855 C CA . CYS A 1 108 ? 1.922 -5.577 19.325 1.00 91.94 108 CYS A CA 1
ATOM 856 C C . CYS A 1 108 ? 2.318 -5.715 17.847 1.00 91.94 108 CYS A C 1
ATOM 858 O O . CYS A 1 108 ? 3.490 -5.542 17.516 1.00 91.94 108 CYS A O 1
ATOM 860 N N . HIS A 1 109 ? 1.360 -5.988 16.954 1.00 92.00 109 HIS A N 1
ATOM 861 C CA . HIS A 1 109 ? 1.624 -6.083 15.515 1.00 92.00 109 HIS A CA 1
ATOM 862 C C . HIS A 1 109 ? 2.130 -4.761 14.930 1.00 92.00 109 HIS A C 1
ATOM 864 O O . HIS A 1 109 ? 3.117 -4.770 14.197 1.00 92.00 109 HIS A O 1
ATOM 870 N N . ALA A 1 110 ? 1.502 -3.637 15.288 1.00 92.06 110 ALA A N 1
ATOM 871 C CA . ALA A 1 110 ? 1.934 -2.311 14.863 1.00 92.06 110 ALA A CA 1
ATOM 872 C C . ALA A 1 110 ? 3.367 -2.022 15.334 1.00 92.06 110 ALA A C 1
ATOM 874 O O . ALA A 1 110 ? 4.215 -1.653 14.529 1.00 92.06 110 ALA A O 1
ATOM 875 N N . ARG A 1 111 ? 3.676 -2.283 16.610 1.00 90.81 111 ARG A N 1
ATOM 876 C CA . ARG A 1 111 ? 5.024 -2.076 17.161 1.00 90.81 111 ARG A CA 1
ATOM 877 C C . ARG A 1 111 ? 6.092 -2.939 16.499 1.00 90.81 111 ARG A C 1
ATOM 879 O O . ARG A 1 111 ? 7.160 -2.426 16.180 1.00 90.81 111 ARG A O 1
ATOM 886 N N . SER A 1 112 ? 5.798 -4.217 16.269 1.00 90.69 112 SER A N 1
ATOM 887 C CA . SER A 1 112 ? 6.706 -5.132 15.564 1.00 90.69 112 SER A CA 1
ATOM 888 C C . SER A 1 112 ? 6.974 -4.660 14.135 1.00 90.69 112 SER A C 1
ATOM 890 O O . SER A 1 112 ? 8.135 -4.537 13.760 1.00 90.69 112 SER A O 1
ATOM 892 N N . MET A 1 113 ? 5.934 -4.304 13.371 1.00 90.12 113 MET A N 1
ATOM 893 C CA . MET A 1 113 ? 6.101 -3.826 11.994 1.00 90.12 113 MET A CA 1
ATOM 894 C C . MET A 1 113 ? 6.946 -2.549 11.928 1.00 90.12 113 MET A C 1
ATOM 896 O O . MET A 1 113 ? 7.850 -2.450 11.103 1.00 90.12 113 MET A O 1
ATOM 900 N N . VAL A 1 114 ? 6.667 -1.583 12.804 1.00 88.81 114 VAL A N 1
ATOM 901 C CA . VAL A 1 114 ? 7.386 -0.306 12.824 1.00 88.81 114 VAL A CA 1
ATOM 902 C C . VAL A 1 114 ? 8.850 -0.493 13.215 1.00 88.81 114 VAL A C 1
ATOM 904 O O . VAL A 1 114 ? 9.729 0.070 12.572 1.00 88.81 114 VAL A O 1
ATOM 907 N N . SER A 1 115 ? 9.130 -1.330 14.216 1.00 85.88 115 SER A N 1
ATOM 908 C CA . SER A 1 115 ? 10.505 -1.643 14.610 1.00 85.88 115 SER A CA 1
ATOM 909 C C . SER A 1 115 ? 11.286 -2.333 13.487 1.00 85.88 115 SER A C 1
ATOM 911 O O . SER A 1 115 ? 12.448 -1.999 13.265 1.00 85.88 115 SER A O 1
ATOM 913 N N . GLU A 1 116 ? 10.664 -3.288 12.788 1.00 83.56 116 GLU A N 1
ATOM 914 C CA . GLU A 1 116 ? 11.273 -4.009 11.660 1.00 83.56 116 GLU A CA 1
ATOM 915 C C . GLU A 1 116 ? 11.565 -3.062 10.486 1.00 83.56 116 GLU A C 1
ATOM 917 O O . GLU A 1 116 ? 12.679 -3.059 9.962 1.00 83.56 116 GLU A O 1
ATOM 922 N N . TYR A 1 117 ? 10.609 -2.202 10.120 1.00 81.81 117 TYR A N 1
ATOM 923 C CA . TYR A 1 117 ? 10.799 -1.230 9.040 1.00 81.81 117 TYR A CA 1
ATOM 924 C C . TYR A 1 117 ? 11.867 -0.182 9.383 1.00 81.81 117 TYR A C 1
ATOM 926 O O . TYR A 1 117 ? 12.745 0.101 8.570 1.00 81.81 117 TYR A O 1
ATOM 934 N N . SER A 1 118 ? 11.858 0.349 10.608 1.00 80.00 118 SER A N 1
ATOM 935 C CA . SER A 1 118 ? 12.867 1.308 11.071 1.00 80.00 118 SER A CA 1
ATOM 936 C C . SER A 1 118 ? 14.280 0.715 11.091 1.00 80.00 118 SER A C 1
ATOM 938 O O . SER A 1 118 ? 15.246 1.432 10.825 1.00 80.00 118 SER A O 1
ATOM 940 N N . ALA A 1 119 ? 14.424 -0.584 11.374 1.00 77.69 119 ALA A N 1
ATOM 941 C CA . ALA A 1 119 ? 15.705 -1.282 11.266 1.00 77.69 119 ALA A CA 1
ATOM 942 C C . ALA A 1 119 ? 16.138 -1.445 9.797 1.00 77.69 119 ALA A C 1
ATOM 944 O O . ALA A 1 119 ? 17.263 -1.088 9.447 1.00 77.69 119 ALA A O 1
ATOM 945 N N . ALA A 1 120 ? 15.232 -1.898 8.924 1.00 71.81 120 ALA A N 1
ATOM 946 C CA . ALA A 1 120 ? 15.511 -2.081 7.499 1.00 71.81 120 ALA A CA 1
ATOM 947 C C . ALA A 1 120 ? 15.876 -0.762 6.790 1.00 71.81 120 ALA A C 1
ATOM 949 O O . ALA A 1 120 ? 16.853 -0.705 6.042 1.00 71.81 120 ALA A O 1
ATOM 950 N N . SER A 1 121 ? 15.155 0.328 7.080 1.00 68.69 121 SER A N 1
ATOM 951 C CA . SER A 1 121 ? 15.413 1.644 6.478 1.00 68.69 121 SER A CA 1
ATOM 952 C C . SER A 1 121 ? 16.753 2.257 6.910 1.00 68.69 121 SER A C 1
ATOM 954 O O . SER A 1 121 ? 17.318 3.072 6.175 1.00 68.69 121 SER A O 1
ATOM 956 N N . ARG A 1 122 ? 17.271 1.914 8.098 1.00 64.81 122 ARG A N 1
ATOM 957 C CA . ARG A 1 122 ? 18.609 2.357 8.530 1.00 64.81 122 ARG A CA 1
ATOM 958 C C . ARG A 1 122 ? 19.707 1.636 7.755 1.00 64.81 122 ARG A C 1
ATOM 960 O O . ARG A 1 122 ? 20.666 2.283 7.343 1.00 64.81 122 ARG A O 1
ATOM 967 N N . ASN A 1 123 ? 19.525 0.344 7.500 1.00 58.44 123 ASN A N 1
ATOM 968 C CA . ASN A 1 123 ? 20.492 -0.474 6.770 1.00 58.44 123 ASN A CA 1
ATOM 969 C C . ASN A 1 123 ? 20.598 -0.044 5.295 1.00 58.44 123 ASN A C 1
ATOM 971 O O . ASN A 1 123 ? 21.703 0.117 4.782 1.00 58.44 123 ASN A O 1
ATOM 975 N N . SER A 1 124 ? 19.474 0.269 4.635 1.00 56.09 124 SER A N 1
ATOM 976 C CA . SER A 1 124 ? 19.475 0.748 3.239 1.00 56.09 124 SER A CA 1
ATOM 977 C C . SER A 1 124 ? 20.122 2.129 3.047 1.00 56.09 124 SER A C 1
ATOM 979 O O . SER A 1 124 ? 20.578 2.465 1.954 1.00 56.09 124 SER A O 1
ATOM 981 N N . SER A 1 125 ? 20.214 2.933 4.112 1.00 50.53 125 SER A N 1
ATOM 982 C CA . SER A 1 125 ? 20.894 4.235 4.087 1.00 50.53 125 SER A CA 1
ATOM 983 C C . SER A 1 125 ? 22.427 4.112 4.119 1.00 50.53 125 SER A C 1
ATOM 985 O O . SER A 1 125 ? 23.116 5.046 3.707 1.00 50.53 125 SER A O 1
ATOM 987 N N . GLN A 1 126 ? 22.974 2.978 4.578 1.00 42.75 126 GLN A N 1
ATOM 988 C CA . GLN A 1 126 ? 24.420 2.748 4.716 1.00 42.75 126 GLN A CA 1
ATOM 989 C C . GLN A 1 126 ? 25.088 2.233 3.430 1.00 42.75 126 GLN A C 1
ATOM 991 O O . GLN A 1 126 ? 26.245 2.565 3.177 1.00 42.75 126 GLN A O 1
ATOM 996 N N . GLU A 1 127 ? 24.363 1.514 2.566 1.00 44.31 127 GLU A N 1
ATOM 997 C CA . GLU A 1 127 ? 24.890 1.007 1.283 1.00 44.31 127 GLU A CA 1
ATOM 998 C C . GLU A 1 127 ? 25.218 2.115 0.261 1.00 44.31 127 GLU A C 1
ATOM 1000 O O . GLU A 1 127 ? 25.891 1.876 -0.739 1.00 44.31 127 GLU A O 1
ATOM 1005 N N . MET A 1 128 ? 24.795 3.359 0.510 1.00 43.00 128 MET A N 1
ATOM 1006 C CA . MET A 1 128 ? 25.006 4.501 -0.390 1.00 43.00 128 MET A CA 1
ATOM 1007 C C . MET A 1 128 ? 26.310 5.284 -0.128 1.00 43.00 128 MET A C 1
ATOM 1009 O O . MET A 1 128 ? 26.483 6.385 -0.654 1.00 43.00 128 MET A O 1
ATOM 1013 N N . GLY A 1 129 ? 27.228 4.736 0.678 1.00 37.84 129 GLY A N 1
ATOM 1014 C CA . GLY A 1 129 ? 28.516 5.351 1.033 1.00 37.84 129 GLY A CA 1
ATOM 1015 C C . GLY A 1 129 ? 29.584 5.370 -0.072 1.00 37.84 129 GLY A C 1
ATOM 1016 O O . GLY A 1 129 ? 30.653 5.936 0.137 1.00 37.84 129 GLY A O 1
ATOM 1017 N N . GLN A 1 130 ? 29.321 4.796 -1.248 1.00 39.72 130 GLN A N 1
ATOM 1018 C CA . GLN A 1 130 ? 30.201 4.901 -2.418 1.00 39.72 130 GLN A CA 1
ATOM 1019 C C . GLN A 1 130 ? 29.522 5.765 -3.488 1.00 39.72 130 GLN A C 1
ATOM 1021 O O . GLN A 1 130 ? 28.823 5.273 -4.370 1.00 39.72 130 GLN A O 1
ATOM 1026 N N . GLY A 1 131 ? 29.665 7.085 -3.354 1.00 39.53 131 GLY A N 1
ATOM 1027 C CA . GLY A 1 131 ? 29.134 8.068 -4.299 1.00 39.53 131 GLY A CA 1
ATOM 1028 C C . GLY A 1 131 ? 30.176 8.500 -5.343 1.00 39.53 131 GLY A C 1
ATOM 1029 O O . GLY A 1 131 ? 31.344 8.650 -4.990 1.00 39.53 131 GLY A O 1
ATOM 1030 N N . PRO A 1 132 ? 29.773 8.722 -6.608 1.00 43.62 132 PRO A N 1
ATOM 1031 C CA . PRO A 1 132 ? 30.657 9.153 -7.688 1.00 43.62 132 PRO A CA 1
ATOM 1032 C C . PRO A 1 132 ? 31.035 10.635 -7.544 1.00 43.62 132 PRO A C 1
ATOM 1034 O O . PRO A 1 132 ? 30.202 11.469 -7.186 1.00 43.62 132 PRO A O 1
ATOM 1037 N N . GLU A 1 133 ? 32.281 10.976 -7.871 1.00 39.12 133 GLU A N 1
ATOM 1038 C CA . GLU A 1 133 ? 32.739 12.364 -7.961 1.00 39.12 133 GLU A CA 1
ATOM 1039 C C . GLU A 1 133 ? 32.174 13.030 -9.232 1.00 39.12 133 GLU A C 1
ATOM 1041 O O . GLU A 1 133 ? 32.475 12.618 -10.352 1.00 39.12 133 GLU A O 1
ATOM 1046 N N . GLY A 1 134 ? 31.318 14.049 -9.078 1.00 46.31 134 GLY A N 1
ATOM 1047 C CA . GLY A 1 134 ? 30.736 14.800 -10.200 1.00 46.31 134 GLY A CA 1
ATOM 1048 C C . GLY A 1 134 ? 29.660 15.822 -9.787 1.00 46.31 134 GLY A C 1
ATOM 1049 O O . GLY A 1 134 ? 29.234 15.830 -8.631 1.00 46.31 134 GLY A O 1
ATOM 1050 N N . PRO A 1 135 ? 29.190 16.698 -10.704 1.00 43.59 135 PRO A N 1
ATOM 1051 C CA . PRO A 1 135 ? 28.412 17.909 -10.400 1.00 43.59 135 PRO A CA 1
ATOM 1052 C C . PRO A 1 135 ? 26.919 17.633 -10.112 1.00 43.59 135 PRO A C 1
ATOM 1054 O O . PRO A 1 135 ? 26.035 18.321 -10.614 1.00 43.59 135 PRO A O 1
ATOM 1057 N N . ALA A 1 136 ? 26.624 16.631 -9.283 1.00 51.00 136 ALA A N 1
ATOM 1058 C CA . ALA A 1 136 ? 25.274 16.247 -8.862 1.00 51.00 136 ALA A CA 1
ATOM 1059 C C . ALA A 1 136 ? 24.950 16.684 -7.418 1.00 51.00 136 ALA A C 1
ATOM 1061 O O . ALA A 1 136 ? 24.083 16.099 -6.772 1.00 51.00 136 ALA A O 1
ATOM 1062 N N . LEU A 1 137 ? 25.629 17.711 -6.894 1.00 53.12 137 LEU A N 1
ATOM 1063 C CA . LEU A 1 137 ? 25.445 18.173 -5.511 1.00 53.12 137 LEU A CA 1
ATOM 1064 C C . LEU A 1 137 ? 24.002 18.615 -5.217 1.00 53.12 137 LEU A C 1
ATOM 1066 O O . LEU A 1 137 ? 23.501 18.322 -4.138 1.00 53.12 137 LEU A O 1
ATOM 1070 N N . GLN A 1 138 ? 23.305 19.229 -6.181 1.00 50.47 138 GLN A N 1
ATOM 1071 C CA . GLN A 1 138 ? 21.911 19.656 -6.002 1.00 50.47 138 GLN A CA 1
ATOM 1072 C C . GLN A 1 138 ? 20.946 18.464 -5.871 1.00 50.47 138 GLN A C 1
ATOM 1074 O O . GLN A 1 138 ? 20.133 18.430 -4.957 1.00 50.47 138 GLN A O 1
ATOM 1079 N N . LEU A 1 139 ? 21.090 17.440 -6.720 1.00 55.25 139 LEU A N 1
ATOM 1080 C CA . LEU A 1 139 ? 20.258 16.229 -6.667 1.00 55.25 139 LEU A CA 1
ATOM 1081 C C . LEU A 1 139 ? 20.545 15.385 -5.418 1.00 55.25 139 LEU A C 1
ATOM 1083 O O . LEU A 1 139 ? 19.637 14.771 -4.861 1.00 55.25 139 LEU A O 1
ATOM 1087 N N . VAL A 1 140 ? 21.799 15.356 -4.958 1.00 60.44 140 VAL A N 1
ATOM 1088 C CA . VAL A 1 140 ? 22.171 14.702 -3.695 1.00 60.44 140 VAL A CA 1
ATOM 1089 C C . VAL A 1 140 ? 21.603 15.471 -2.500 1.00 60.44 140 VAL A C 1
ATOM 1091 O O . VAL A 1 140 ? 21.103 14.844 -1.568 1.00 60.44 140 VAL A O 1
ATOM 1094 N N . PHE A 1 141 ? 21.618 16.805 -2.536 1.00 58.28 141 PHE A N 1
ATOM 1095 C CA . PHE A 1 141 ? 21.044 17.650 -1.490 1.00 58.28 141 PHE A CA 1
ATOM 1096 C C . PHE A 1 141 ? 19.521 17.500 -1.404 1.00 58.28 141 PHE A C 1
ATOM 1098 O O . PHE A 1 141 ? 19.005 17.223 -0.321 1.00 58.28 141 PHE A O 1
ATOM 1105 N N . ASP A 1 142 ? 18.818 17.556 -2.538 1.00 60.47 142 ASP A N 1
ATOM 1106 C CA . ASP A 1 142 ? 17.370 17.325 -2.608 1.00 60.47 142 ASP A CA 1
ATOM 1107 C C . ASP A 1 142 ? 17.008 15.907 -2.129 1.00 60.47 142 ASP A C 1
ATOM 1109 O O . ASP A 1 142 ? 16.024 15.721 -1.413 1.00 60.47 142 ASP A O 1
ATOM 1113 N N . ARG A 1 143 ? 17.847 14.902 -2.427 1.00 64.19 143 ARG A N 1
ATOM 1114 C CA . ARG A 1 143 ? 17.683 13.520 -1.944 1.00 64.19 143 ARG A CA 1
ATOM 1115 C C . ARG A 1 143 ? 17.874 13.394 -0.433 1.00 64.19 143 ARG A C 1
ATOM 1117 O O . ARG A 1 143 ? 17.085 12.719 0.225 1.00 64.19 143 ARG A O 1
ATOM 1124 N N . CYS A 1 144 ? 18.907 14.019 0.126 1.00 68.94 144 CYS A N 1
ATOM 1125 C CA . CYS A 1 144 ? 19.156 14.001 1.568 1.00 68.94 144 CYS A CA 1
ATOM 1126 C C . CYS A 1 144 ? 18.059 14.746 2.332 1.00 68.94 144 CYS A C 1
ATOM 1128 O O . CYS A 1 144 ? 17.574 14.242 3.343 1.00 68.94 144 CYS A O 1
ATOM 1130 N N . LEU A 1 145 ? 17.621 15.901 1.824 1.00 70.31 145 LEU A N 1
ATOM 1131 C CA . LEU A 1 145 ? 16.496 16.642 2.387 1.00 70.31 145 LEU A CA 1
ATOM 1132 C C . LEU A 1 145 ? 15.200 15.836 2.323 1.00 70.31 145 LEU A C 1
ATOM 1134 O O . LEU A 1 145 ? 14.516 15.728 3.335 1.00 70.31 145 LEU A O 1
ATOM 1138 N N . TRP A 1 146 ? 14.888 15.218 1.182 1.00 67.06 146 TRP A N 1
ATOM 1139 C CA . TRP A 1 146 ? 13.716 14.353 1.047 1.00 67.06 146 TRP A CA 1
ATOM 1140 C C . TRP A 1 146 ? 13.749 13.189 2.039 1.00 67.06 146 TRP A C 1
ATOM 1142 O O . TRP A 1 146 ? 12.766 12.950 2.736 1.00 67.06 146 TRP A O 1
ATOM 1152 N N . ASN A 1 147 ? 14.889 12.507 2.171 1.00 71.62 147 ASN A N 1
ATOM 1153 C CA . ASN A 1 147 ? 15.042 11.407 3.122 1.00 71.62 147 ASN A CA 1
ATOM 1154 C C . ASN A 1 147 ? 14.879 11.878 4.578 1.00 71.62 147 ASN A C 1
ATOM 1156 O O . ASN A 1 147 ? 14.202 11.212 5.357 1.00 71.62 147 ASN A O 1
ATOM 1160 N N . LEU A 1 148 ? 15.445 13.032 4.946 1.00 75.19 148 LEU A N 1
ATOM 1161 C CA . LEU A 1 148 ? 15.316 13.605 6.292 1.00 75.19 148 LEU A CA 1
ATOM 1162 C C . LEU A 1 148 ? 13.882 14.049 6.601 1.00 75.19 148 LEU A C 1
ATOM 1164 O O . LEU A 1 148 ? 13.380 13.794 7.698 1.00 75.19 148 LEU A O 1
ATOM 1168 N N . VAL A 1 149 ? 13.210 14.689 5.643 1.00 79.19 149 VAL A N 1
ATOM 1169 C CA . VAL A 1 149 ? 11.814 15.119 5.785 1.00 79.19 149 VAL A CA 1
ATOM 1170 C C . VAL A 1 149 ? 10.895 13.900 5.859 1.00 79.19 149 VAL A C 1
ATOM 1172 O O . VAL A 1 149 ? 10.086 13.814 6.779 1.00 79.19 149 VAL A O 1
ATOM 1175 N N . SER A 1 150 ? 11.065 12.919 4.969 1.00 77.44 150 SER A N 1
ATOM 1176 C CA . SER A 1 150 ? 10.293 11.670 4.966 1.00 77.44 150 SER A CA 1
ATOM 1177 C C . SER A 1 150 ? 10.484 10.880 6.262 1.00 77.44 150 SER A C 1
ATOM 1179 O O . SER A 1 150 ? 9.502 10.456 6.866 1.00 77.44 150 SER A O 1
ATOM 1181 N N . ALA A 1 151 ? 11.721 10.749 6.753 1.00 80.31 151 ALA A N 1
ATOM 1182 C CA . ALA A 1 151 ? 12.004 10.099 8.032 1.00 80.31 151 ALA A CA 1
ATOM 1183 C C . ALA A 1 151 ? 11.355 10.844 9.211 1.00 80.31 151 ALA A C 1
ATOM 1185 O O . ALA A 1 151 ? 10.804 10.220 10.115 1.00 80.31 151 ALA A O 1
ATOM 1186 N N . SER A 1 152 ? 11.378 12.180 9.188 1.00 81.56 152 SER A N 1
ATOM 1187 C CA . SER A 1 152 ? 10.753 13.005 10.231 1.00 81.56 152 SER A CA 1
ATOM 1188 C C . SER A 1 152 ? 9.229 12.855 10.243 1.00 81.56 152 SER A C 1
ATOM 1190 O O . SER A 1 152 ? 8.630 12.706 11.308 1.00 81.56 152 SER A O 1
ATOM 1192 N N . ILE A 1 153 ? 8.597 12.851 9.064 1.00 85.69 153 ILE A N 1
ATOM 1193 C CA . ILE A 1 153 ? 7.154 12.611 8.914 1.00 85.69 153 ILE A CA 1
ATOM 1194 C C . ILE A 1 153 ? 6.805 11.188 9.365 1.00 85.69 153 ILE A C 1
ATOM 1196 O O . ILE A 1 153 ? 5.842 11.005 10.110 1.00 85.69 153 ILE A O 1
ATOM 1200 N N . PHE A 1 154 ? 7.602 10.191 8.973 1.00 86.62 154 PHE A N 1
ATOM 1201 C CA . PHE A 1 154 ? 7.408 8.799 9.374 1.00 86.62 154 PHE A CA 1
ATOM 1202 C C . PHE A 1 154 ? 7.423 8.644 10.901 1.00 86.62 154 PHE A C 1
ATOM 1204 O O . PHE A 1 154 ? 6.479 8.095 11.465 1.00 86.62 154 PHE A O 1
ATOM 1211 N N . LEU A 1 155 ? 8.430 9.209 11.581 1.00 86.69 155 LEU A N 1
ATOM 1212 C CA . LEU A 1 155 ? 8.531 9.198 13.047 1.00 86.69 155 LEU A CA 1
ATOM 1213 C C . LEU A 1 155 ? 7.341 9.896 13.724 1.00 86.69 155 LEU A C 1
ATOM 1215 O O . LEU A 1 155 ? 6.853 9.440 14.761 1.00 86.69 155 LEU A O 1
ATOM 1219 N N . GLN A 1 156 ? 6.851 10.994 13.143 1.00 90.19 156 GLN A N 1
ATOM 1220 C CA . GLN A 1 156 ? 5.687 11.704 13.668 1.00 90.19 156 GLN A CA 1
ATOM 1221 C C . GLN A 1 156 ? 4.416 10.846 13.579 1.00 90.19 156 GLN A C 1
ATOM 1223 O O . GLN A 1 156 ? 3.656 10.772 14.548 1.00 90.19 156 GLN A O 1
ATOM 1228 N N . ILE A 1 157 ? 4.189 10.173 12.448 1.00 90.81 157 ILE A N 1
ATOM 1229 C CA . ILE A 1 157 ? 3.026 9.293 12.260 1.00 90.81 157 ILE A CA 1
ATOM 1230 C C . ILE A 1 157 ? 3.154 8.031 13.116 1.00 90.81 157 ILE A C 1
ATOM 1232 O O . ILE A 1 157 ? 2.170 7.618 13.724 1.00 90.81 157 ILE A O 1
ATOM 1236 N N . GLU A 1 158 ? 4.352 7.454 13.233 1.00 90.50 158 GLU A N 1
ATOM 1237 C CA . GLU A 1 158 ? 4.641 6.357 14.164 1.00 90.50 158 GLU A CA 1
ATOM 1238 C C . GLU A 1 158 ? 4.231 6.731 15.593 1.00 90.50 158 GLU A C 1
ATOM 1240 O O . GLU A 1 158 ? 3.519 5.971 16.254 1.00 90.50 158 GLU A O 1
ATOM 1245 N N . LYS A 1 159 ? 4.631 7.916 16.067 1.00 92.44 159 LYS A N 1
ATOM 1246 C CA . LYS A 1 159 ? 4.283 8.383 17.413 1.00 92.44 159 LYS A CA 1
ATOM 1247 C C . LYS A 1 159 ? 2.766 8.480 17.598 1.00 92.44 159 LYS A C 1
ATOM 1249 O O . LYS A 1 159 ? 2.245 7.951 18.580 1.00 92.44 159 LYS A O 1
ATOM 1254 N N . LEU A 1 160 ? 2.065 9.104 16.648 1.00 94.12 160 LEU A N 1
ATOM 1255 C CA . LEU A 1 160 ? 0.602 9.237 16.676 1.00 94.12 160 LEU A CA 1
ATOM 1256 C C . LEU A 1 160 ? -0.102 7.872 16.630 1.00 94.12 160 LEU A C 1
ATOM 1258 O O . LEU A 1 160 ? -1.075 7.645 17.352 1.00 94.12 160 LEU A O 1
ATOM 1262 N N . LEU A 1 161 ? 0.412 6.937 15.826 1.00 94.38 161 LEU A N 1
ATOM 1263 C CA . LEU A 1 161 ? -0.084 5.565 15.744 1.00 94.38 161 LEU A CA 1
ATOM 1264 C C . LEU A 1 161 ? 0.047 4.849 17.095 1.00 94.38 161 LEU A C 1
ATOM 1266 O O . LEU A 1 161 ? -0.912 4.237 17.566 1.00 94.38 161 LEU A O 1
ATOM 1270 N N . MET A 1 162 ? 1.215 4.939 17.737 1.00 94.56 162 MET A N 1
ATOM 1271 C CA . MET A 1 162 ? 1.465 4.297 19.033 1.00 94.56 162 MET A CA 1
ATOM 1272 C C . MET A 1 162 ? 0.619 4.897 20.154 1.00 94.56 162 MET A C 1
ATOM 1274 O O . MET A 1 162 ? 0.099 4.156 20.993 1.00 94.56 162 MET A O 1
ATOM 1278 N N . GLU A 1 163 ? 0.443 6.217 20.151 1.00 95.19 163 GLU A N 1
ATOM 1279 C CA . GLU A 1 163 ? -0.437 6.916 21.086 1.00 95.19 163 GLU A CA 1
ATOM 1280 C C . GLU A 1 163 ? -1.878 6.405 20.960 1.00 95.19 163 GLU A C 1
ATOM 1282 O O . GLU A 1 163 ? -2.479 5.990 21.954 1.00 95.19 163 GLU A O 1
ATOM 1287 N N . LYS A 1 164 ? -2.399 6.309 19.729 1.00 95.00 164 LYS A N 1
ATOM 1288 C CA . LYS A 1 164 ? -3.756 5.806 19.479 1.00 95.00 164 LYS A CA 1
ATOM 1289 C C . LYS A 1 164 ? -3.918 4.313 19.764 1.00 95.00 164 LYS A C 1
ATOM 1291 O O . LYS A 1 164 ? -4.977 3.909 20.241 1.00 95.00 164 LYS A O 1
ATOM 1296 N N . CYS A 1 165 ? -2.891 3.490 19.547 1.00 94.75 165 CYS A N 1
ATOM 1297 C CA . CYS A 1 165 ? -2.889 2.079 19.963 1.00 94.75 165 CYS A CA 1
ATOM 1298 C C . CYS A 1 165 ? -3.029 1.935 21.490 1.00 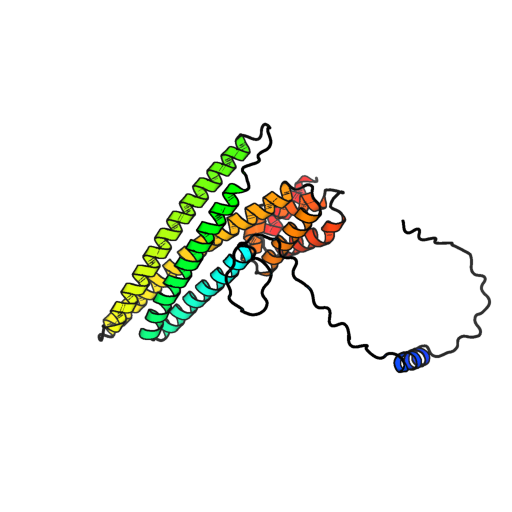94.75 165 CYS A C 1
ATOM 1300 O O . CYS A 1 165 ? -3.801 1.102 21.980 1.00 94.75 165 CYS A O 1
ATOM 1302 N N . SER A 1 166 ? -2.293 2.763 22.239 1.00 94.88 166 SER A N 1
ATOM 1303 C CA . SER A 1 166 ? -2.349 2.798 23.704 1.00 94.88 166 SER A CA 1
ATOM 1304 C C . SER A 1 166 ? -3.719 3.271 24.198 1.00 94.88 166 SER A C 1
ATOM 1306 O O . SER A 1 166 ? -4.348 2.603 25.020 1.00 94.88 166 SER A O 1
ATOM 1308 N N . GLU A 1 167 ? -4.231 4.364 23.625 1.00 96.00 167 GLU A N 1
ATOM 1309 C CA . GLU A 1 167 ? -5.564 4.896 23.924 1.00 96.00 167 GLU A CA 1
ATOM 1310 C C . GLU A 1 167 ? -6.660 3.853 23.665 1.00 96.00 167 GLU A C 1
ATOM 1312 O O . GLU A 1 167 ? -7.499 3.611 24.533 1.00 96.00 167 GLU A O 1
ATOM 1317 N N . LEU A 1 168 ? -6.620 3.176 22.512 1.00 95.88 168 LEU A N 1
ATOM 1318 C CA . LEU A 1 168 ? -7.574 2.124 22.163 1.00 95.88 168 LEU A CA 1
ATOM 1319 C C . LEU A 1 168 ? -7.550 0.983 23.190 1.00 95.88 168 LEU A C 1
ATOM 1321 O O . LEU A 1 168 ? -8.604 0.510 23.624 1.00 95.88 168 LEU A O 1
ATOM 1325 N N . SER A 1 169 ? -6.360 0.543 23.596 1.00 94.44 169 SER A N 1
ATOM 1326 C CA . SER A 1 169 ? -6.205 -0.529 24.586 1.00 94.44 169 SER A CA 1
ATOM 1327 C C . SER A 1 169 ? -6.774 -0.115 25.949 1.00 94.44 169 SER A C 1
ATOM 1329 O O . SER A 1 169 ? -7.568 -0.860 26.521 1.00 94.44 169 SER A O 1
ATOM 1331 N N . ALA A 1 170 ? -6.480 1.105 26.410 1.00 95.19 170 ALA A N 1
ATOM 1332 C CA . ALA A 1 170 ? -6.976 1.633 27.683 1.00 95.19 170 ALA A CA 1
ATOM 1333 C C . ALA A 1 170 ? -8.498 1.871 27.686 1.00 95.19 170 ALA A C 1
ATOM 1335 O O . ALA A 1 170 ? -9.189 1.546 28.653 1.00 95.19 170 ALA A O 1
ATOM 1336 N N . VAL A 1 171 ? -9.061 2.427 26.605 1.00 94.38 171 VAL A N 1
ATOM 1337 C CA . VAL A 1 171 ? -10.515 2.640 26.497 1.00 94.38 171 VAL A CA 1
ATOM 1338 C C . VAL A 1 171 ? -11.247 1.298 26.478 1.00 94.38 171 VAL A C 1
ATOM 1340 O O . VAL A 1 171 ? -12.234 1.140 27.192 1.00 94.38 171 VAL A O 1
ATOM 1343 N N . THR A 1 172 ? -10.753 0.324 25.708 1.00 94.50 172 THR A N 1
ATOM 1344 C CA . THR A 1 172 ? -11.388 -1.001 25.610 1.00 94.50 172 THR A CA 1
ATOM 1345 C C . THR A 1 172 ? -11.275 -1.818 26.894 1.00 94.50 172 THR A C 1
ATOM 1347 O O . THR A 1 172 ? -12.191 -2.582 27.183 1.00 94.50 172 THR A O 1
ATOM 1350 N N . GLU A 1 173 ? -10.215 -1.632 27.685 1.00 94.88 173 GLU A N 1
ATOM 1351 C CA . GLU A 1 173 ? -10.093 -2.218 29.025 1.00 94.88 173 GLU A CA 1
ATOM 1352 C C . GLU A 1 173 ? -11.154 -1.655 29.976 1.00 94.88 173 GLU A C 1
ATOM 1354 O O . GLU A 1 173 ? -11.869 -2.417 30.628 1.00 94.88 173 GLU A O 1
ATOM 1359 N N . ARG A 1 174 ? -11.335 -0.326 29.993 1.00 93.19 174 ARG A N 1
ATOM 1360 C CA . ARG A 1 174 ? -12.377 0.321 30.809 1.00 93.19 174 ARG A CA 1
ATOM 1361 C C . ARG A 1 174 ? -13.775 -0.186 30.465 1.00 93.19 174 ARG A C 1
ATOM 1363 O O . ARG A 1 174 ? -14.571 -0.391 31.374 1.00 93.19 174 ARG A O 1
ATOM 1370 N N . CYS A 1 175 ? -14.066 -0.451 29.188 1.00 91.94 175 CYS A N 1
ATOM 1371 C CA . CYS A 1 175 ? -15.361 -1.003 28.773 1.00 91.94 175 CYS A CA 1
ATOM 1372 C C . CYS A 1 175 ? -15.686 -2.357 29.423 1.00 91.94 175 CYS A C 1
ATOM 1374 O O . CYS A 1 175 ? -16.859 -2.698 29.529 1.00 91.94 175 CYS A O 1
ATOM 1376 N N . LEU A 1 176 ? -14.686 -3.140 29.847 1.00 91.06 176 LEU A N 1
ATOM 1377 C CA . LEU A 1 176 ? -14.917 -4.444 30.482 1.00 91.06 176 LEU A CA 1
ATOM 1378 C C . LEU A 1 176 ? -15.496 -4.332 31.892 1.00 91.06 176 LEU A C 1
ATOM 1380 O O . LEU A 1 176 ? -16.113 -5.281 32.365 1.00 91.06 176 LEU A O 1
ATOM 1384 N N . GLN A 1 177 ? -15.281 -3.198 32.557 1.00 90.31 177 GLN A N 1
ATOM 1385 C CA . GLN A 1 177 ? -15.688 -2.966 33.945 1.00 90.31 177 GLN A CA 1
ATOM 1386 C C . GLN A 1 177 ? -17.004 -2.179 34.047 1.00 90.31 177 GLN A C 1
ATOM 1388 O O . GLN A 1 177 ? -17.512 -1.963 35.143 1.00 90.31 177 GLN A O 1
ATOM 1393 N N . VAL A 1 178 ? -17.554 -1.716 32.920 1.00 90.06 178 VAL A N 1
ATOM 1394 C CA . VAL A 1 178 ? -18.766 -0.891 32.888 1.00 90.06 178 VAL A CA 1
ATOM 1395 C C . VAL A 1 178 ? -19.998 -1.775 32.732 1.00 90.06 178 VAL A C 1
ATOM 1397 O O . VAL A 1 178 ? -20.192 -2.408 31.700 1.00 90.06 178 VAL A O 1
ATOM 1400 N N . GLU A 1 179 ? -20.879 -1.746 33.730 1.00 85.19 179 GLU A N 1
ATOM 1401 C CA . GLU A 1 179 ? -22.174 -2.445 33.693 1.00 85.19 179 GLU A CA 1
ATOM 1402 C C . GLU A 1 179 ? -23.291 -1.592 33.062 1.00 85.19 179 GLU A C 1
ATOM 1404 O O . GLU A 1 179 ? -24.319 -2.107 32.629 1.00 85.19 179 GLU A O 1
ATOM 1409 N N . ASN A 1 180 ? -23.103 -0.270 32.987 1.00 89.25 180 ASN A N 1
ATOM 1410 C CA . ASN A 1 180 ? -24.118 0.658 32.495 1.00 89.25 180 ASN A CA 1
ATOM 1411 C C . ASN A 1 180 ? -24.179 0.687 30.954 1.00 89.25 180 ASN A C 1
ATOM 1413 O O . ASN A 1 180 ? -23.264 1.173 30.285 1.00 89.25 180 ASN A O 1
ATOM 1417 N N . GLU A 1 181 ? -25.306 0.245 30.394 1.00 87.94 181 GLU A N 1
ATOM 1418 C CA . GLU A 1 181 ? -25.535 0.150 28.945 1.00 87.94 181 GLU A CA 1
ATOM 1419 C C . GLU A 1 181 ? -25.465 1.505 28.215 1.00 87.94 181 GLU A C 1
ATOM 1421 O O . GLU A 1 181 ? -24.910 1.602 27.117 1.00 87.94 181 GLU A O 1
ATOM 1426 N N . HIS A 1 182 ? -25.962 2.584 28.829 1.00 87.06 182 HIS A N 1
ATOM 1427 C CA . HIS A 1 182 ? -25.897 3.923 28.236 1.00 87.06 182 HIS A CA 1
ATOM 1428 C C . HIS A 1 182 ? -24.446 4.413 28.122 1.00 87.06 182 HIS A C 1
ATOM 1430 O O . HIS A 1 182 ? -24.052 5.000 27.110 1.00 87.06 182 HIS A O 1
ATOM 1436 N N . VAL A 1 183 ? -23.627 4.126 29.139 1.00 89.50 183 VAL A N 1
ATOM 1437 C CA . VAL A 1 183 ? -22.192 4.438 29.121 1.00 89.50 183 VAL A CA 1
ATOM 1438 C C . VAL A 1 183 ? -21.483 3.605 28.051 1.00 89.50 183 VAL A C 1
ATOM 1440 O O . VAL A 1 183 ? -20.739 4.173 27.253 1.00 89.50 183 VAL A O 1
ATOM 1443 N N . LEU A 1 184 ? -21.777 2.304 27.941 1.00 89.88 184 LEU A N 1
ATOM 1444 C CA . LEU A 1 184 ? -21.213 1.436 26.896 1.00 89.88 184 LEU A CA 1
ATOM 1445 C C . LEU A 1 184 ? -21.536 1.923 25.479 1.00 89.88 184 LEU A C 1
ATOM 1447 O O . LEU A 1 184 ? -20.669 1.883 24.605 1.00 89.88 184 LEU A O 1
ATOM 1451 N N . LYS A 1 185 ? -22.748 2.436 25.243 1.00 90.44 185 LYS A N 1
ATOM 1452 C CA . LYS A 1 185 ? -23.130 3.001 23.940 1.00 90.44 185 LYS A CA 1
ATOM 1453 C C . LYS A 1 185 ? -22.294 4.232 23.575 1.00 90.44 185 LYS A C 1
ATOM 1455 O O . LYS A 1 185 ? -21.838 4.340 22.438 1.00 90.44 185 LYS A O 1
ATOM 1460 N N . SER A 1 186 ? -22.055 5.127 24.535 1.00 91.62 186 SER A N 1
ATOM 1461 C CA . SER A 1 186 ? -21.163 6.281 24.350 1.00 91.62 186 SER A CA 1
ATOM 1462 C C . SER A 1 186 ? -19.712 5.838 24.114 1.00 91.62 186 SER A C 1
ATOM 1464 O O . SER A 1 186 ? -19.058 6.277 23.166 1.00 91.62 186 SER A O 1
ATOM 1466 N N . MET A 1 187 ? -19.230 4.869 24.898 1.00 92.56 187 MET A N 1
ATOM 1467 C CA . MET A 1 187 ? -17.889 4.305 24.730 1.00 92.56 187 MET A CA 1
ATOM 1468 C C . MET A 1 187 ? -17.711 3.602 23.380 1.00 92.56 187 MET A C 1
ATOM 1470 O O . MET A 1 187 ? -16.634 3.678 22.801 1.00 92.56 187 MET A O 1
ATOM 1474 N N . LYS A 1 188 ? -18.751 2.964 22.833 1.00 94.00 188 LYS A N 1
ATOM 1475 C CA . LYS A 1 188 ? -18.722 2.350 21.494 1.00 94.00 188 LYS A CA 1
ATOM 1476 C C . LYS A 1 188 ? -18.444 3.371 20.400 1.00 94.00 188 LYS A C 1
ATOM 1478 O O . LYS A 1 188 ? -17.635 3.089 19.518 1.00 94.00 188 LYS A O 1
ATOM 1483 N N . ALA A 1 189 ? -19.066 4.547 20.476 1.00 93.56 189 ALA A N 1
ATOM 1484 C CA . ALA A 1 189 ? -18.784 5.640 19.550 1.00 93.56 189 ALA A CA 1
ATOM 1485 C C . ALA A 1 189 ? -17.324 6.105 19.678 1.00 93.56 189 ALA A C 1
ATOM 1487 O O . ALA A 1 189 ? -16.619 6.154 18.673 1.00 93.56 189 ALA A O 1
ATOM 1488 N N . CYS A 1 190 ? -16.848 6.318 20.910 1.00 94.50 190 CYS A N 1
ATOM 1489 C CA . CYS A 1 190 ? -15.457 6.688 21.188 1.00 94.50 190 CYS A CA 1
ATOM 1490 C C . CYS A 1 190 ? -14.455 5.651 20.646 1.00 94.50 190 CYS A C 1
ATOM 1492 O O . CYS A 1 190 ? -13.553 6.001 19.893 1.00 94.50 190 CYS A O 1
ATOM 1494 N N . VAL A 1 191 ? -14.647 4.357 20.927 1.00 96.06 191 VAL A N 1
ATOM 1495 C CA . VAL A 1 191 ? -13.771 3.285 20.419 1.00 96.06 191 VAL A CA 1
ATOM 1496 C C . VAL A 1 191 ? -13.802 3.212 18.893 1.00 96.06 191 VAL A C 1
ATOM 1498 O O . VAL A 1 191 ? -12.765 2.983 18.273 1.00 96.06 191 VAL A O 1
ATOM 1501 N N . SER A 1 192 ? -14.966 3.418 18.270 1.00 96.50 192 SER A N 1
ATOM 1502 C CA . SER A 1 192 ? -15.094 3.437 16.809 1.00 96.50 192 SER A CA 1
ATOM 1503 C C . SER A 1 192 ? -14.329 4.604 16.182 1.00 96.50 192 SER A C 1
ATOM 1505 O O . SER A 1 192 ? -13.694 4.435 15.138 1.00 96.50 192 SER A O 1
ATOM 1507 N N . GLU A 1 193 ? -14.366 5.777 16.810 1.00 96.69 193 GLU A N 1
ATOM 1508 C CA . GLU A 1 193 ? -13.613 6.956 16.383 1.00 96.69 193 GLU A CA 1
ATOM 1509 C C . GLU A 1 193 ? -12.101 6.747 16.555 1.00 96.69 193 GLU A C 1
ATOM 1511 O O . GLU A 1 193 ? -11.341 6.954 15.601 1.00 96.69 193 GLU A O 1
ATOM 1516 N N . THR A 1 194 ? -11.658 6.238 17.713 1.00 96.44 194 THR A N 1
ATOM 1517 C CA . THR A 1 194 ? -10.245 5.901 17.958 1.00 96.44 194 THR A CA 1
ATOM 1518 C C . THR A 1 194 ? -9.752 4.852 16.959 1.00 96.44 194 THR A C 1
ATOM 1520 O O . THR A 1 194 ? -8.670 5.011 16.399 1.00 96.44 194 THR A O 1
ATOM 1523 N N . LEU A 1 195 ? -10.544 3.812 16.665 1.00 96.62 195 LEU A N 1
ATOM 1524 C CA . LEU A 1 195 ? -10.198 2.777 15.682 1.00 96.62 195 LEU A CA 1
ATOM 1525 C C . LEU A 1 195 ? -10.099 3.338 14.255 1.00 96.62 195 LEU A C 1
ATOM 1527 O O . LEU A 1 195 ? -9.202 2.954 13.505 1.00 96.62 195 LEU A O 1
ATOM 1531 N N . SER A 1 196 ? -10.997 4.252 13.883 1.00 96.88 196 SER A N 1
ATOM 1532 C CA . SER A 1 196 ? -10.978 4.901 12.565 1.00 96.88 196 SER A CA 1
ATOM 1533 C C . SER A 1 196 ? -9.741 5.785 12.409 1.00 96.88 196 SER A C 1
ATOM 1535 O O . SER A 1 196 ? -9.017 5.672 11.420 1.00 96.88 196 SER A O 1
ATOM 1537 N N . THR A 1 197 ? -9.447 6.588 13.433 1.00 96.81 197 THR A N 1
ATOM 1538 C CA . THR A 1 197 ? -8.250 7.436 13.510 1.00 96.81 197 THR A CA 1
ATOM 1539 C C . THR A 1 197 ? -6.971 6.593 13.473 1.00 96.81 197 THR A C 1
ATOM 1541 O O . THR A 1 197 ? -6.019 6.916 12.766 1.00 96.81 197 THR A O 1
ATOM 1544 N N . LEU A 1 198 ? -6.947 5.468 14.192 1.00 96.56 198 LEU A N 1
ATOM 1545 C CA . LEU A 1 198 ? -5.837 4.517 14.171 1.00 96.56 198 LEU A CA 1
ATOM 1546 C C . LEU A 1 198 ? -5.615 3.940 12.766 1.00 96.56 198 LEU A C 1
ATOM 1548 O O . LEU A 1 198 ? -4.484 3.893 12.287 1.00 96.56 198 LEU A O 1
ATOM 1552 N N . GLY A 1 199 ? -6.697 3.535 12.096 1.00 96.12 199 GLY A N 1
ATOM 1553 C CA . GLY A 1 199 ? -6.646 3.029 10.728 1.00 96.12 199 GLY A CA 1
ATOM 1554 C C . GLY A 1 199 ? -6.126 4.061 9.726 1.00 96.12 199 GLY A C 1
ATOM 1555 O O . GLY A 1 199 ? -5.360 3.699 8.836 1.00 96.12 199 GLY A O 1
ATOM 1556 N N . GLN A 1 200 ? -6.479 5.338 9.897 1.00 96.12 200 GLN A N 1
ATOM 1557 C CA . GLN A 1 200 ? -5.961 6.433 9.072 1.00 96.12 200 GLN A CA 1
ATOM 1558 C C . GLN A 1 200 ? -4.453 6.628 9.255 1.00 96.12 200 GLN A C 1
ATOM 1560 O O . GLN A 1 200 ? -3.725 6.601 8.264 1.00 96.12 200 GLN A O 1
ATOM 1565 N N . HIS A 1 201 ? -3.970 6.756 10.497 1.00 94.94 201 HIS A N 1
ATOM 1566 C CA . HIS A 1 201 ? -2.531 6.895 10.763 1.00 94.94 201 HIS A CA 1
ATOM 1567 C C . HIS A 1 201 ? -1.740 5.691 10.249 1.00 94.94 201 HIS A C 1
ATOM 1569 O O . HIS A 1 201 ? -0.679 5.848 9.649 1.00 94.94 201 HIS A O 1
ATOM 1575 N N . PHE A 1 202 ? -2.275 4.483 10.436 1.00 95.62 202 PHE A N 1
ATOM 1576 C CA . PHE A 1 202 ? -1.654 3.270 9.921 1.00 95.62 202 PHE A CA 1
ATOM 1577 C C . PHE A 1 202 ? -1.568 3.267 8.390 1.00 95.62 202 PHE A C 1
ATOM 1579 O O . PHE A 1 202 ? -0.516 2.957 7.836 1.00 95.62 202 PHE A O 1
ATOM 1586 N N . GLY A 1 203 ? -2.659 3.632 7.709 1.00 94.31 203 GLY A N 1
ATOM 1587 C CA . GLY A 1 203 ? -2.689 3.726 6.251 1.00 94.31 203 GLY A CA 1
ATOM 1588 C C . GLY A 1 203 ? -1.669 4.729 5.716 1.00 94.31 203 GLY A C 1
ATOM 1589 O O . GLY A 1 203 ? -0.934 4.402 4.790 1.00 94.31 203 GLY A O 1
ATOM 1590 N N . GLN A 1 204 ? -1.563 5.902 6.346 1.00 93.38 204 GLN A N 1
ATOM 1591 C CA . GLN A 1 204 ? -0.571 6.919 5.983 1.00 93.38 204 GLN A CA 1
ATOM 1592 C C . GLN A 1 204 ? 0.865 6.423 6.184 1.00 93.38 204 GLN A C 1
ATOM 1594 O O . GLN A 1 204 ? 1.714 6.629 5.320 1.00 93.38 204 GLN A O 1
ATOM 1599 N N . LEU A 1 205 ? 1.138 5.743 7.302 1.00 92.00 205 LEU A N 1
ATOM 1600 C CA . LEU A 1 205 ? 2.458 5.175 7.573 1.00 92.00 205 LEU A CA 1
ATOM 1601 C C . LEU A 1 205 ? 2.849 4.135 6.516 1.00 92.00 205 LEU A C 1
ATOM 1603 O O . LEU A 1 205 ? 3.969 4.153 6.007 1.00 92.00 205 LEU A O 1
ATOM 1607 N N . LEU A 1 206 ? 1.912 3.245 6.178 1.00 92.38 206 LEU A N 1
ATOM 1608 C CA . LEU A 1 206 ? 2.118 2.206 5.175 1.00 92.38 206 LEU A CA 1
ATOM 1609 C C . LEU A 1 206 ? 2.328 2.810 3.779 1.00 92.38 206 LEU A C 1
ATOM 1611 O O . LEU A 1 206 ? 3.223 2.372 3.063 1.00 92.38 206 LEU A O 1
ATOM 1615 N N . GLU A 1 207 ? 1.551 3.828 3.402 1.00 91.69 207 GLU A N 1
ATOM 1616 C CA . GLU A 1 207 ? 1.700 4.529 2.121 1.00 91.69 207 GLU A CA 1
ATOM 1617 C C . GLU A 1 207 ? 3.069 5.210 1.999 1.00 91.69 207 GLU A C 1
ATOM 1619 O O . GLU A 1 207 ? 3.724 5.062 0.968 1.00 91.69 207 GLU A O 1
ATOM 1624 N N . LEU A 1 208 ? 3.548 5.888 3.049 1.00 89.44 208 LEU A N 1
ATOM 1625 C CA . LEU A 1 208 ? 4.885 6.495 3.056 1.00 89.44 208 LEU A CA 1
ATOM 1626 C C . LEU A 1 208 ? 5.993 5.451 2.910 1.00 89.44 208 LEU A C 1
ATOM 1628 O O . LEU A 1 208 ? 6.908 5.638 2.109 1.00 89.44 208 LEU A O 1
ATOM 1632 N N . ALA A 1 209 ? 5.890 4.347 3.650 1.00 88.69 209 ALA A N 1
ATOM 1633 C CA . ALA A 1 209 ? 6.868 3.270 3.582 1.00 88.69 209 ALA A CA 1
ATOM 1634 C C . ALA A 1 209 ? 6.925 2.643 2.179 1.00 88.69 209 ALA A C 1
ATOM 1636 O O . ALA A 1 209 ? 7.992 2.523 1.582 1.00 88.69 209 ALA A O 1
ATOM 1637 N N . LEU A 1 210 ? 5.764 2.329 1.598 1.00 90.12 210 LEU A N 1
ATOM 1638 C CA . LEU A 1 210 ? 5.675 1.797 0.236 1.00 90.12 210 LEU A CA 1
ATOM 1639 C C . LEU A 1 210 ? 6.191 2.791 -0.807 1.00 90.12 210 LEU A C 1
ATOM 1641 O O . LEU A 1 210 ? 6.858 2.391 -1.758 1.00 90.12 210 LEU A O 1
ATOM 1645 N N . THR A 1 211 ? 5.913 4.081 -0.623 1.00 90.56 211 THR A N 1
ATOM 1646 C CA . THR A 1 211 ? 6.414 5.143 -1.504 1.00 90.56 211 THR A CA 1
ATOM 1647 C C . THR A 1 211 ? 7.939 5.178 -1.500 1.00 90.56 211 THR A C 1
ATOM 1649 O O . THR A 1 211 ? 8.551 5.219 -2.566 1.00 90.56 211 THR A O 1
ATOM 1652 N N . GLN A 1 212 ? 8.566 5.095 -0.325 1.00 86.44 212 GLN A N 1
ATOM 1653 C CA . GLN A 1 212 ? 10.023 5.085 -0.194 1.00 86.44 212 GLN A CA 1
ATOM 1654 C C . GLN A 1 212 ? 10.660 3.873 -0.895 1.00 86.44 212 GLN A C 1
ATOM 1656 O O . GLN A 1 212 ? 11.646 4.031 -1.620 1.00 86.44 212 GLN A O 1
ATOM 1661 N N . GLU A 1 213 ? 10.077 2.685 -0.738 1.00 86.19 213 GLU A N 1
ATOM 1662 C CA . GLU A 1 213 ? 10.566 1.470 -1.400 1.00 86.19 213 GLU A CA 1
ATOM 1663 C C . GLU A 1 213 ? 10.391 1.531 -2.925 1.00 86.19 213 GLU A C 1
ATOM 1665 O O . GLU A 1 213 ? 11.320 1.238 -3.682 1.00 86.19 213 GLU A O 1
ATOM 1670 N N . VAL A 1 214 ? 9.232 1.992 -3.405 1.00 91.44 214 VAL A N 1
ATOM 1671 C CA . VAL A 1 214 ? 8.985 2.184 -4.842 1.00 91.44 214 VAL A CA 1
ATOM 1672 C C . VAL A 1 214 ? 9.964 3.198 -5.431 1.00 91.44 214 VAL A C 1
ATOM 1674 O O . VAL A 1 214 ? 10.559 2.930 -6.476 1.00 91.44 214 VAL A O 1
ATOM 1677 N N . GLN A 1 215 ? 10.198 4.326 -4.756 1.00 89.12 215 GLN A N 1
ATOM 1678 C CA . GLN A 1 215 ? 11.206 5.303 -5.173 1.00 89.12 215 GLN A CA 1
ATOM 1679 C C . GLN A 1 215 ? 12.598 4.670 -5.287 1.00 89.12 215 GLN A C 1
ATOM 1681 O O . GLN A 1 215 ? 13.330 4.965 -6.234 1.00 89.12 215 GLN A O 1
ATOM 1686 N N . ALA A 1 216 ? 12.984 3.803 -4.348 1.00 86.56 216 ALA A N 1
ATOM 1687 C CA . ALA A 1 216 ? 14.266 3.107 -4.403 1.00 86.56 216 ALA A CA 1
ATOM 1688 C C . ALA A 1 216 ? 14.364 2.176 -5.626 1.00 86.56 216 ALA A C 1
ATOM 1690 O O . ALA A 1 216 ? 15.395 2.177 -6.305 1.00 86.56 216 ALA A O 1
ATOM 1691 N N . LEU A 1 217 ? 13.295 1.441 -5.956 1.00 90.19 217 LEU A N 1
ATOM 1692 C CA . LEU A 1 217 ? 13.235 0.600 -7.159 1.00 90.19 217 LEU A CA 1
ATOM 1693 C C . LEU A 1 217 ? 13.311 1.431 -8.449 1.00 90.19 217 LEU A C 1
ATOM 1695 O O . LEU A 1 217 ? 14.111 1.121 -9.331 1.00 90.19 217 LEU A O 1
ATOM 1699 N N . VAL A 1 218 ? 12.534 2.513 -8.554 1.00 91.62 218 VAL A N 1
ATOM 1700 C CA . VAL A 1 218 ? 12.542 3.388 -9.741 1.00 91.62 218 VAL A CA 1
ATOM 1701 C C . VAL A 1 218 ? 13.929 4.000 -9.954 1.00 91.62 218 VAL A C 1
ATOM 1703 O O . VAL A 1 218 ? 14.463 3.951 -11.061 1.00 91.62 218 VAL A O 1
ATOM 1706 N N . ARG A 1 219 ? 14.577 4.475 -8.883 1.00 87.12 219 ARG A N 1
ATOM 1707 C CA . ARG A 1 219 ? 15.952 4.999 -8.947 1.00 87.12 219 ARG A CA 1
ATOM 1708 C C . ARG A 1 219 ? 16.963 3.941 -9.386 1.00 87.12 219 ARG A C 1
ATOM 1710 O O . ARG A 1 219 ? 17.866 4.262 -10.154 1.00 87.12 219 ARG A O 1
ATOM 1717 N N . LYS A 1 220 ? 16.826 2.695 -8.918 1.00 87.38 220 LYS A N 1
ATOM 1718 C CA . LYS A 1 220 ? 17.685 1.578 -9.347 1.00 87.38 220 LYS A CA 1
ATOM 1719 C C . LYS A 1 220 ? 17.537 1.304 -10.847 1.00 87.38 220 LYS A C 1
ATOM 1721 O O . LYS A 1 220 ? 18.551 1.086 -11.501 1.00 87.38 220 LYS A O 1
ATOM 1726 N N . ILE A 1 221 ? 16.322 1.377 -11.397 1.00 89.69 221 ILE A N 1
ATOM 1727 C CA . ILE A 1 221 ? 16.090 1.263 -12.849 1.00 89.69 221 ILE A CA 1
ATOM 1728 C C . ILE A 1 221 ? 16.733 2.439 -13.594 1.00 89.69 221 ILE A C 1
ATOM 1730 O O . ILE A 1 221 ? 17.393 2.237 -14.608 1.00 89.69 221 ILE A O 1
ATOM 1734 N N . ASP A 1 222 ? 16.582 3.666 -13.091 1.00 87.62 222 ASP A N 1
ATOM 1735 C CA . ASP A 1 222 ? 17.105 4.851 -13.774 1.00 87.62 222 ASP A CA 1
ATOM 1736 C C . ASP A 1 222 ? 18.635 4.949 -13.770 1.00 87.62 222 ASP A C 1
ATOM 1738 O O . ASP A 1 222 ? 19.201 5.495 -14.723 1.00 87.62 222 ASP A O 1
ATOM 1742 N N . ALA A 1 223 ? 19.294 4.455 -12.720 1.00 85.38 223 ALA A N 1
ATOM 1743 C CA . ALA A 1 223 ? 20.742 4.553 -12.539 1.00 85.38 223 ALA A CA 1
ATOM 1744 C C . ALA A 1 223 ? 21.527 3.328 -13.038 1.00 85.38 223 ALA A C 1
ATOM 1746 O O . ALA A 1 223 ? 22.748 3.414 -13.161 1.00 85.38 223 ALA A O 1
ATOM 1747 N N . SER A 1 224 ? 20.873 2.187 -13.276 1.00 83.44 224 SER A N 1
ATOM 1748 C CA . SER A 1 224 ? 21.570 0.956 -13.653 1.00 83.44 224 SER A CA 1
ATOM 1749 C C . SER A 1 224 ? 21.750 0.831 -15.164 1.00 83.44 224 SER A C 1
ATOM 1751 O O . SER A 1 224 ? 20.786 0.865 -15.921 1.00 83.44 224 SER A O 1
ATOM 1753 N N . ASP A 1 225 ? 22.987 0.574 -15.588 1.00 83.06 225 ASP A N 1
ATOM 1754 C CA . ASP A 1 225 ? 23.302 0.123 -16.950 1.00 83.06 225 ASP A CA 1
ATOM 1755 C C . ASP A 1 225 ? 23.392 -1.418 -17.048 1.00 83.06 225 ASP A C 1
ATOM 1757 O O . ASP A 1 225 ? 23.676 -1.975 -18.110 1.00 83.06 225 ASP A O 1
ATOM 1761 N N . ASN A 1 226 ? 23.155 -2.137 -15.941 1.00 88.06 226 ASN A N 1
ATOM 1762 C CA . ASN A 1 226 ? 23.255 -3.594 -15.873 1.00 88.06 226 ASN A CA 1
ATOM 1763 C C . ASN A 1 226 ? 21.903 -4.253 -16.189 1.00 88.06 226 ASN A C 1
ATOM 1765 O O . ASN A 1 226 ? 20.891 -3.990 -15.534 1.00 88.06 226 ASN A O 1
ATOM 1769 N N . ILE A 1 227 ? 21.905 -5.160 -17.171 1.00 89.56 227 ILE A N 1
ATOM 1770 C CA . ILE A 1 227 ? 20.714 -5.889 -17.629 1.00 89.56 227 ILE A CA 1
ATOM 1771 C C . ILE A 1 227 ? 20.083 -6.706 -16.494 1.00 89.56 227 ILE A C 1
ATOM 1773 O O . ILE A 1 227 ? 18.879 -6.605 -16.295 1.00 89.56 227 ILE A O 1
ATOM 1777 N N . TYR A 1 228 ? 20.867 -7.453 -15.712 1.00 87.56 228 TYR A N 1
ATOM 1778 C CA . TYR A 1 228 ? 20.347 -8.322 -14.646 1.00 87.56 228 TYR A CA 1
ATOM 1779 C C . TYR A 1 228 ? 19.735 -7.520 -13.492 1.00 87.56 228 TYR A C 1
ATOM 1781 O O . TYR A 1 228 ? 18.680 -7.868 -12.962 1.00 87.56 228 TYR A O 1
ATOM 1789 N N . THR A 1 229 ? 20.372 -6.408 -13.116 1.00 87.88 229 THR A N 1
ATOM 1790 C CA . THR A 1 229 ? 19.842 -5.499 -12.090 1.00 87.88 229 THR A CA 1
ATOM 1791 C C . THR A 1 229 ? 18.539 -4.855 -12.555 1.00 87.88 229 THR A C 1
ATOM 1793 O O . THR A 1 229 ? 17.573 -4.801 -11.792 1.00 87.88 229 THR A O 1
ATOM 1796 N N . THR A 1 230 ? 18.483 -4.414 -13.812 1.00 89.06 230 THR A N 1
ATOM 1797 C CA . THR A 1 230 ? 17.284 -3.811 -14.406 1.00 89.06 230 THR A CA 1
ATOM 1798 C C . THR A 1 230 ? 16.153 -4.831 -14.549 1.00 89.06 230 THR A C 1
ATOM 1800 O O . THR A 1 230 ? 15.014 -4.514 -14.215 1.00 89.06 230 THR A O 1
ATOM 1803 N N . GLU A 1 231 ? 16.449 -6.061 -14.977 1.00 89.12 231 GLU A N 1
ATOM 1804 C CA . GLU A 1 231 ? 15.492 -7.172 -15.086 1.00 89.12 231 GLU A CA 1
ATOM 1805 C C . GLU A 1 231 ? 14.860 -7.507 -13.733 1.00 89.12 231 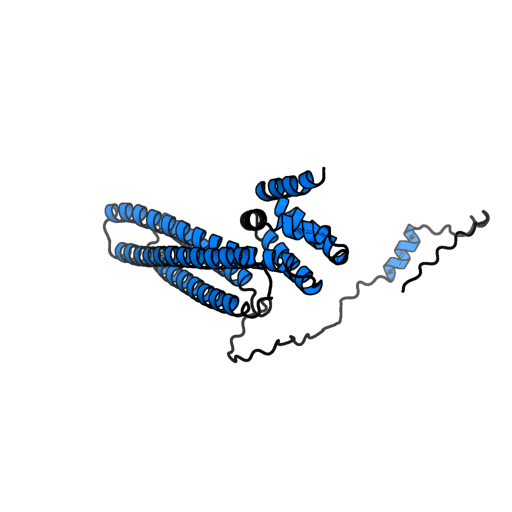GLU A C 1
ATOM 1807 O O . GLU A 1 231 ? 13.634 -7.504 -13.601 1.00 89.12 231 GLU A O 1
ATOM 1812 N N . SER A 1 232 ? 15.697 -7.728 -12.715 1.00 89.88 232 SER A N 1
ATOM 1813 C CA . SER A 1 232 ? 15.257 -8.036 -11.352 1.00 89.88 232 SER A CA 1
ATOM 1814 C C . SER A 1 232 ? 14.424 -6.896 -10.762 1.00 89.88 232 SER A C 1
ATOM 1816 O O . SER A 1 232 ? 13.309 -7.111 -10.291 1.00 89.88 232 SER A O 1
ATOM 1818 N N . THR A 1 233 ? 14.893 -5.651 -10.887 1.00 90.56 233 THR A N 1
ATOM 1819 C CA . THR A 1 233 ? 14.178 -4.481 -10.350 1.00 90.56 233 THR A CA 1
ATOM 1820 C C . THR A 1 233 ? 12.851 -4.243 -11.079 1.00 90.56 233 THR A C 1
ATOM 1822 O O . THR A 1 233 ? 11.838 -3.946 -10.446 1.00 90.56 233 THR A O 1
ATOM 1825 N N . THR A 1 234 ? 12.817 -4.442 -12.400 1.00 90.62 234 THR A N 1
ATOM 1826 C CA . THR A 1 234 ? 11.578 -4.406 -13.197 1.00 90.62 234 THR A CA 1
ATOM 1827 C C . THR A 1 234 ? 10.628 -5.537 -12.795 1.00 90.62 234 THR A C 1
ATOM 1829 O O . THR A 1 234 ? 9.412 -5.346 -12.797 1.00 90.62 234 THR A O 1
ATOM 1832 N N . GLY A 1 235 ? 11.162 -6.704 -12.425 1.00 90.31 235 GLY A N 1
ATOM 1833 C CA . GLY A 1 235 ? 10.413 -7.836 -11.879 1.00 90.31 235 GLY A CA 1
ATOM 1834 C C . GLY A 1 235 ? 9.767 -7.506 -10.540 1.00 90.31 235 GLY A C 1
ATOM 1835 O O . GLY A 1 235 ? 8.563 -7.696 -10.392 1.00 90.31 235 GLY A O 1
ATOM 1836 N N . ASN A 1 236 ? 10.520 -6.921 -9.610 1.00 91.50 236 ASN A N 1
ATOM 1837 C CA . ASN A 1 236 ? 9.989 -6.484 -8.316 1.00 91.50 236 ASN A CA 1
ATOM 1838 C C . ASN A 1 236 ? 8.899 -5.420 -8.494 1.00 91.50 236 ASN A C 1
ATOM 1840 O O . ASN A 1 236 ? 7.831 -5.515 -7.888 1.00 91.50 236 ASN A O 1
ATOM 1844 N N . LEU A 1 237 ? 9.121 -4.453 -9.392 1.00 92.31 237 LEU A N 1
ATOM 1845 C CA . LEU A 1 237 ? 8.123 -3.439 -9.724 1.00 92.31 237 LEU A CA 1
ATOM 1846 C C . LEU A 1 237 ? 6.862 -4.068 -10.334 1.00 92.31 237 LEU A C 1
ATOM 1848 O O . LEU A 1 237 ? 5.753 -3.680 -9.977 1.00 92.31 237 LEU A O 1
ATOM 1852 N N . PHE A 1 238 ? 7.013 -5.068 -11.209 1.00 92.62 238 PHE A N 1
ATOM 1853 C CA . PHE A 1 238 ? 5.885 -5.822 -11.752 1.00 92.62 238 PHE A CA 1
ATOM 1854 C C . PHE A 1 238 ? 5.100 -6.539 -10.654 1.00 92.62 238 PHE A C 1
ATOM 1856 O O . PHE A 1 238 ? 3.879 -6.395 -10.616 1.00 92.62 238 PHE A O 1
ATOM 1863 N N . SER A 1 239 ? 5.770 -7.244 -9.739 1.00 91.94 239 SER A N 1
ATOM 1864 C CA . SER A 1 239 ? 5.121 -7.919 -8.608 1.00 91.94 239 SER A CA 1
ATOM 1865 C C . SER A 1 239 ? 4.267 -6.950 -7.788 1.00 91.94 239 SER A C 1
ATOM 1867 O O . SER A 1 239 ? 3.126 -7.270 -7.474 1.00 91.94 239 SER A O 1
ATOM 1869 N N . LEU A 1 240 ? 4.743 -5.720 -7.552 1.00 90.62 240 LEU A N 1
ATOM 1870 C CA . LEU A 1 240 ? 3.939 -4.698 -6.876 1.00 90.62 240 LEU A CA 1
ATOM 1871 C C . LEU A 1 240 ? 2.676 -4.309 -7.641 1.00 90.62 240 LEU A C 1
ATOM 1873 O O . LEU A 1 240 ? 1.623 -4.115 -7.040 1.00 90.62 240 LEU A O 1
ATOM 1877 N N . THR A 1 241 ? 2.737 -4.210 -8.969 1.00 91.56 241 THR A N 1
ATOM 1878 C CA . THR A 1 241 ? 1.528 -3.892 -9.749 1.00 91.56 241 THR A CA 1
ATOM 1879 C C . THR A 1 241 ? 0.429 -4.948 -9.594 1.00 91.56 241 THR A C 1
ATOM 1881 O O . THR A 1 241 ? -0.740 -4.641 -9.813 1.00 91.56 241 THR A O 1
ATOM 1884 N N . GLN A 1 242 ? 0.781 -6.180 -9.208 1.00 91.31 242 GLN A N 1
ATOM 1885 C CA . GLN A 1 242 ? -0.179 -7.271 -9.029 1.00 91.31 242 GLN A CA 1
ATOM 1886 C C . GLN A 1 242 ? -0.923 -7.210 -7.687 1.00 91.31 242 GLN A C 1
ATOM 1888 O O . GLN A 1 242 ? -1.988 -7.809 -7.561 1.00 91.31 242 GLN A O 1
ATOM 1893 N N . GLU A 1 243 ? -0.425 -6.450 -6.709 1.00 89.12 243 GLU A N 1
ATOM 1894 C CA . GLU A 1 243 ? -1.083 -6.282 -5.402 1.00 89.12 243 GLU A CA 1
ATOM 1895 C C . GLU A 1 243 ? -2.317 -5.363 -5.475 1.00 89.12 243 GLU A C 1
ATOM 1897 O O . GLU A 1 243 ? -3.171 -5.374 -4.586 1.00 89.12 243 GLU A O 1
ATOM 1902 N N . GLY A 1 244 ? -2.436 -4.564 -6.543 1.00 88.88 244 GLY A N 1
ATOM 1903 C CA . GLY A 1 244 ? -3.640 -3.805 -6.873 1.00 88.88 244 GLY A CA 1
ATOM 1904 C C . GLY A 1 244 ? -3.418 -2.324 -7.189 1.00 88.88 244 GLY A C 1
ATOM 1905 O O . GLY A 1 244 ? -2.311 -1.786 -7.137 1.00 88.88 244 GLY A O 1
ATOM 1906 N N . ALA A 1 245 ? -4.528 -1.643 -7.489 1.00 92.62 245 ALA A N 1
ATOM 1907 C CA . ALA A 1 245 ? -4.551 -0.253 -7.953 1.00 92.62 245 ALA A CA 1
ATOM 1908 C C . ALA A 1 245 ? -3.800 0.762 -7.058 1.00 92.62 245 ALA A C 1
ATOM 1910 O O . ALA A 1 245 ? -3.148 1.647 -7.619 1.00 92.62 245 ALA A O 1
ATOM 1911 N N . PRO A 1 246 ? -3.824 0.674 -5.707 1.00 92.00 246 PRO A N 1
ATOM 1912 C CA . PRO A 1 246 ? -3.066 1.601 -4.867 1.00 92.00 246 PRO A CA 1
ATOM 1913 C C . PRO A 1 246 ? -1.559 1.590 -5.155 1.00 92.00 246 PRO A C 1
ATOM 1915 O O . PRO A 1 246 ? -0.958 2.659 -5.235 1.00 92.00 246 PRO A O 1
ATOM 1918 N N . LEU A 1 247 ? -0.954 0.416 -5.385 1.00 93.25 247 LEU A N 1
ATOM 1919 C CA . LEU A 1 247 ? 0.475 0.338 -5.706 1.00 93.25 247 LEU A CA 1
ATOM 1920 C C . LEU A 1 247 ? 0.761 0.856 -7.114 1.00 93.25 247 LEU A C 1
ATOM 1922 O O . LEU A 1 247 ? 1.729 1.589 -7.293 1.00 93.25 247 LEU A O 1
ATOM 1926 N N . CYS A 1 248 ? -0.107 0.584 -8.094 1.00 95.12 248 CYS A N 1
ATOM 1927 C CA . CYS A 1 248 ? 0.022 1.180 -9.430 1.00 95.12 248 CYS A CA 1
ATOM 1928 C C . CYS A 1 248 ? 0.021 2.716 -9.380 1.00 95.12 248 CYS A C 1
ATOM 1930 O O . CYS A 1 248 ? 0.815 3.355 -10.071 1.00 95.12 248 CYS A O 1
ATOM 1932 N N . ARG A 1 249 ? -0.820 3.316 -8.526 1.00 95.62 249 ARG A N 1
ATOM 1933 C CA . ARG A 1 249 ? -0.868 4.771 -8.322 1.00 95.62 249 ARG A CA 1
ATOM 1934 C C . ARG A 1 249 ? 0.422 5.317 -7.718 1.00 95.62 249 ARG A C 1
ATOM 1936 O O . ARG A 1 249 ? 0.909 6.340 -8.196 1.00 95.62 249 ARG A O 1
ATOM 1943 N N . ILE A 1 250 ? 0.973 4.653 -6.700 1.00 94.12 250 ILE A N 1
ATOM 1944 C CA . ILE A 1 250 ? 2.264 5.035 -6.105 1.00 94.12 250 ILE A CA 1
ATOM 1945 C C . ILE A 1 250 ? 3.357 4.947 -7.176 1.00 94.12 250 ILE A C 1
ATOM 1947 O O . ILE A 1 250 ? 4.034 5.933 -7.441 1.00 94.12 250 ILE A O 1
ATOM 1951 N N . ILE A 1 251 ? 3.459 3.823 -7.890 1.00 94.56 251 ILE A N 1
ATOM 1952 C CA . ILE A 1 251 ? 4.460 3.629 -8.952 1.00 94.56 251 ILE A CA 1
ATOM 1953 C C . ILE A 1 251 ? 4.367 4.711 -10.036 1.00 94.56 251 ILE A C 1
ATOM 1955 O O . ILE A 1 251 ? 5.394 5.228 -10.479 1.00 94.56 251 ILE A O 1
ATOM 1959 N N . ALA A 1 252 ? 3.156 5.082 -10.456 1.00 94.69 252 ALA A N 1
ATOM 1960 C CA . ALA A 1 252 ? 2.958 6.147 -11.433 1.00 94.69 252 ALA A CA 1
ATOM 1961 C C . ALA A 1 252 ? 3.422 7.518 -10.909 1.00 94.69 252 ALA A C 1
ATOM 1963 O O . ALA A 1 252 ? 4.094 8.251 -11.636 1.00 94.69 252 ALA A O 1
ATOM 1964 N N . LYS A 1 253 ? 3.090 7.859 -9.656 1.00 93.25 253 LYS A N 1
ATOM 1965 C CA . LYS A 1 253 ? 3.494 9.126 -9.019 1.00 93.25 253 LYS A CA 1
ATOM 1966 C C . LYS A 1 253 ? 5.005 9.229 -8.834 1.00 93.25 253 LYS A C 1
ATOM 1968 O O . LYS A 1 253 ? 5.563 10.295 -9.071 1.00 93.25 253 LYS A O 1
ATOM 1973 N N . GLU A 1 254 ? 5.657 8.115 -8.517 1.00 93.12 254 GLU A N 1
ATOM 1974 C CA . GLU A 1 254 ? 7.100 8.052 -8.270 1.00 93.12 254 GLU A CA 1
ATOM 1975 C C . GLU A 1 254 ? 7.954 7.928 -9.540 1.00 93.12 254 GLU A C 1
ATOM 1977 O O . GLU A 1 254 ? 9.142 7.629 -9.468 1.00 93.12 254 GLU A O 1
ATOM 1982 N N . GLY A 1 255 ? 7.376 8.160 -10.722 1.00 90.88 255 GLY A N 1
ATOM 1983 C CA . GLY A 1 255 ? 8.123 8.184 -11.982 1.00 90.88 255 GLY A CA 1
ATOM 1984 C C . GLY A 1 255 ? 8.395 6.807 -12.592 1.00 90.88 255 GLY A C 1
ATOM 1985 O O . GLY A 1 255 ? 9.128 6.715 -13.577 1.00 90.88 255 GLY A O 1
ATOM 1986 N N . GLY A 1 256 ? 7.763 5.740 -12.093 1.00 93.38 256 GLY A N 1
ATOM 1987 C CA . GLY A 1 256 ? 7.951 4.385 -12.618 1.00 93.38 256 GLY A CA 1
ATOM 1988 C C . GLY A 1 256 ? 7.612 4.253 -14.106 1.00 93.38 256 GLY A C 1
ATOM 1989 O O . GLY A 1 256 ? 8.305 3.545 -14.833 1.00 93.38 256 GLY A O 1
ATOM 1990 N N . VAL A 1 257 ? 6.610 4.994 -14.597 1.00 94.12 257 VAL A N 1
ATOM 1991 C CA . VAL A 1 257 ? 6.271 5.036 -16.033 1.00 94.12 257 VAL A CA 1
ATOM 1992 C C . VAL A 1 257 ? 7.429 5.597 -16.862 1.00 94.12 257 VAL A C 1
ATOM 1994 O O . VAL A 1 257 ? 7.778 5.030 -17.895 1.00 94.12 257 VAL A O 1
ATOM 1997 N N . VAL A 1 258 ? 8.056 6.681 -16.399 1.00 91.25 258 VAL A N 1
ATOM 1998 C CA . VAL A 1 258 ? 9.169 7.340 -17.098 1.00 91.25 258 VAL A CA 1
ATOM 1999 C C . VAL A 1 258 ? 10.390 6.421 -17.143 1.00 91.25 258 VAL A C 1
ATOM 2001 O O . VAL A 1 258 ? 10.961 6.222 -18.218 1.00 91.25 258 VAL A O 1
ATOM 2004 N N . ALA A 1 259 ? 10.741 5.807 -16.010 1.00 92.00 259 ALA A N 1
ATOM 2005 C CA . ALA A 1 259 ? 11.877 4.892 -15.902 1.00 92.00 259 ALA A CA 1
ATOM 2006 C C . ALA A 1 259 ? 11.702 3.644 -16.786 1.00 92.00 259 ALA A C 1
ATOM 2008 O O . ALA A 1 259 ? 12.590 3.288 -17.562 1.00 92.00 259 ALA A O 1
ATOM 2009 N N . LEU A 1 260 ? 10.524 3.012 -16.769 1.00 92.25 260 LEU A N 1
ATOM 2010 C CA . LEU A 1 260 ? 10.239 1.856 -17.631 1.00 92.25 260 LEU A CA 1
ATOM 2011 C C . LEU A 1 260 ? 10.234 2.227 -19.120 1.00 92.25 260 LEU A C 1
ATOM 2013 O O . LEU A 1 260 ? 10.684 1.448 -19.965 1.00 92.25 260 LEU A O 1
ATOM 2017 N N . PHE A 1 261 ? 9.758 3.425 -19.465 1.00 89.19 261 PHE A N 1
ATOM 2018 C CA . PHE A 1 261 ? 9.799 3.899 -20.846 1.00 89.19 261 PHE A CA 1
ATOM 2019 C C . PHE A 1 261 ? 11.233 4.192 -21.307 1.00 89.19 261 PHE A C 1
ATOM 2021 O O . PHE A 1 261 ? 11.564 3.941 -22.467 1.00 89.19 261 PHE A O 1
ATOM 2028 N N . LYS A 1 262 ? 12.108 4.668 -20.411 1.00 88.44 262 LYS A N 1
ATOM 2029 C CA . LYS A 1 262 ? 13.548 4.809 -20.672 1.00 88.44 262 LYS A CA 1
ATOM 2030 C C . LYS A 1 262 ? 14.184 3.455 -21.000 1.00 88.44 262 LYS A C 1
ATOM 2032 O O . LYS A 1 262 ? 14.863 3.366 -22.024 1.00 88.44 262 LYS A O 1
ATOM 2037 N N . VAL A 1 263 ? 13.875 2.404 -20.233 1.00 88.81 263 VAL A N 1
ATOM 2038 C CA . VAL A 1 263 ? 14.322 1.027 -20.532 1.00 88.81 263 VAL A CA 1
ATOM 2039 C C . VAL A 1 263 ? 13.887 0.612 -21.939 1.00 88.81 263 VAL A C 1
ATOM 2041 O O . VAL A 1 263 ? 14.709 0.150 -22.725 1.00 88.81 263 VAL A O 1
ATOM 2044 N N . CYS A 1 264 ? 12.629 0.873 -22.311 1.00 88.44 264 CYS A N 1
ATOM 2045 C CA . CYS A 1 264 ? 12.092 0.556 -23.643 1.00 88.44 264 CYS A CA 1
ATOM 2046 C C . CYS A 1 264 ? 12.721 1.362 -24.799 1.00 88.44 264 CYS A C 1
ATOM 2048 O O . CYS A 1 264 ? 12.476 1.051 -25.964 1.00 88.44 264 CYS A O 1
ATOM 2050 N N . ARG A 1 265 ? 13.497 2.415 -24.510 1.00 86.38 265 ARG A N 1
ATOM 2051 C CA . ARG A 1 265 ? 14.179 3.252 -25.515 1.00 86.38 265 ARG A CA 1
ATOM 2052 C C . ARG A 1 265 ? 15.652 2.908 -25.694 1.00 86.38 265 ARG A C 1
ATOM 2054 O O . ARG A 1 265 ? 16.253 3.353 -26.668 1.00 86.38 265 ARG A O 1
ATOM 2061 N N . GLN A 1 266 ? 16.243 2.178 -24.757 1.00 85.25 266 GLN A N 1
ATOM 2062 C CA . GLN A 1 266 ? 17.654 1.820 -24.794 1.00 85.25 266 GLN A CA 1
ATOM 2063 C C . GLN A 1 266 ? 17.819 0.470 -25.495 1.00 85.25 266 GLN A C 1
ATOM 2065 O O . GLN A 1 266 ? 17.230 -0.530 -25.086 1.00 85.25 266 GLN A O 1
ATOM 2070 N N . ASP A 1 267 ? 18.633 0.421 -26.551 1.00 84.19 267 ASP A N 1
ATOM 2071 C CA . ASP A 1 267 ? 18.845 -0.807 -27.332 1.00 84.19 267 ASP A CA 1
ATOM 2072 C C . ASP A 1 267 ? 19.503 -1.935 -26.518 1.00 84.19 267 ASP A C 1
ATOM 2074 O O . ASP A 1 267 ? 19.273 -3.115 -26.786 1.00 84.19 267 ASP A O 1
ATOM 2078 N N . ASN A 1 268 ? 20.259 -1.579 -25.477 1.00 84.81 268 ASN A N 1
ATOM 2079 C CA . ASN A 1 268 ? 20.930 -2.527 -24.584 1.00 84.81 268 ASN A CA 1
ATOM 2080 C C . ASN A 1 268 ? 19.943 -3.368 -23.753 1.00 84.81 268 ASN A C 1
ATOM 2082 O O . ASN A 1 268 ? 20.301 -4.449 -23.295 1.00 84.81 268 ASN A O 1
ATOM 2086 N N . PHE A 1 269 ? 18.693 -2.911 -23.600 1.00 87.50 269 PHE A N 1
ATOM 2087 C CA . PHE A 1 269 ? 17.658 -3.576 -22.802 1.00 87.50 269 PHE A CA 1
ATOM 2088 C C . PHE A 1 269 ? 16.555 -4.225 -23.644 1.00 87.50 269 PHE A C 1
ATOM 2090 O O . PHE A 1 269 ? 15.478 -4.519 -23.129 1.00 87.50 269 PHE A O 1
ATOM 2097 N N . ARG A 1 270 ? 16.802 -4.498 -24.934 1.00 86.81 270 ARG A N 1
ATOM 2098 C CA . ARG A 1 270 ? 15.812 -5.103 -25.851 1.00 86.81 270 ARG A CA 1
ATOM 2099 C C . ARG A 1 270 ? 15.165 -6.386 -25.324 1.00 86.81 270 ARG A C 1
ATOM 2101 O O . ARG A 1 270 ? 13.975 -6.595 -25.547 1.00 86.81 270 ARG A O 1
ATOM 2108 N N . CYS A 1 271 ? 15.914 -7.233 -24.617 1.00 88.94 271 CYS A N 1
ATOM 2109 C CA . CYS A 1 271 ? 15.371 -8.449 -24.002 1.00 88.94 271 CYS A CA 1
ATOM 2110 C C . CYS A 1 271 ? 14.358 -8.163 -22.880 1.00 88.94 271 CYS A C 1
ATOM 2112 O O . CYS A 1 271 ? 13.485 -8.990 -22.633 1.00 88.94 271 CYS A O 1
ATOM 2114 N N . LEU A 1 272 ? 14.426 -6.986 -22.252 1.00 90.25 272 LEU A N 1
ATOM 2115 C CA . LEU A 1 272 ? 13.558 -6.573 -21.149 1.00 90.25 272 LEU A CA 1
ATOM 2116 C C . LEU A 1 272 ? 12.291 -5.856 -21.623 1.00 90.25 272 LEU A C 1
ATOM 2118 O O . LEU A 1 272 ? 11.373 -5.662 -20.828 1.00 90.25 272 LEU A O 1
ATOM 2122 N N . TYR A 1 273 ? 12.189 -5.492 -22.908 1.00 90.38 273 TYR A N 1
ATOM 2123 C CA . TYR A 1 273 ? 11.026 -4.769 -23.438 1.00 90.38 273 TYR A CA 1
ATOM 2124 C C . TYR A 1 273 ? 9.698 -5.482 -23.158 1.00 90.38 273 TYR A C 1
ATOM 2126 O O . TYR A 1 273 ? 8.776 -4.813 -22.695 1.00 90.38 273 TYR A O 1
ATOM 2134 N N . PRO A 1 274 ? 9.555 -6.811 -23.356 1.00 91.25 274 PRO A N 1
ATOM 2135 C CA . PRO A 1 274 ? 8.292 -7.484 -23.063 1.00 91.25 274 PRO A CA 1
ATOM 2136 C C . PRO A 1 274 ? 7.885 -7.362 -21.590 1.00 91.25 274 PRO A C 1
ATOM 2138 O O . PRO A 1 274 ? 6.703 -7.212 -21.287 1.00 91.25 274 PRO A O 1
ATOM 2141 N N . GLN A 1 275 ? 8.853 -7.415 -20.673 1.00 90.81 275 GLN A N 1
ATOM 2142 C CA . GLN A 1 275 ? 8.605 -7.291 -19.241 1.00 90.81 275 GLN A CA 1
ATOM 2143 C C . GLN A 1 275 ? 8.281 -5.844 -18.861 1.00 90.81 275 GLN A C 1
ATOM 2145 O O . GLN A 1 275 ? 7.266 -5.612 -18.214 1.00 90.81 275 GLN A O 1
ATOM 2150 N N . ALA A 1 276 ? 9.069 -4.872 -19.325 1.00 91.69 276 ALA A N 1
ATOM 2151 C CA . ALA A 1 276 ? 8.838 -3.454 -19.062 1.00 91.69 276 ALA A CA 1
ATOM 2152 C C . ALA A 1 276 ? 7.487 -2.972 -19.621 1.00 91.69 276 ALA A C 1
ATOM 2154 O O . ALA A 1 276 ? 6.741 -2.287 -18.923 1.00 91.69 276 ALA A O 1
ATOM 2155 N N . LEU A 1 277 ? 7.123 -3.388 -20.841 1.00 92.12 277 LEU A N 1
ATOM 2156 C CA . LEU A 1 277 ? 5.824 -3.081 -21.448 1.00 92.12 277 LEU A CA 1
ATOM 2157 C C . LEU A 1 277 ? 4.665 -3.741 -20.698 1.00 92.12 277 LEU A C 1
ATOM 2159 O O . LEU A 1 277 ? 3.617 -3.119 -20.538 1.00 92.12 277 LEU A O 1
ATOM 2163 N N . ARG A 1 278 ? 4.844 -4.972 -20.201 1.00 93.50 278 ARG A N 1
ATOM 2164 C CA . ARG A 1 278 ? 3.842 -5.627 -19.350 1.00 93.50 278 ARG A CA 1
ATOM 2165 C C . ARG A 1 278 ? 3.641 -4.856 -18.046 1.00 93.50 278 ARG A C 1
ATOM 2167 O O . ARG A 1 278 ? 2.501 -4.613 -17.666 1.00 93.50 278 ARG A O 1
ATOM 2174 N N . THR A 1 279 ? 4.720 -4.428 -17.395 1.00 93.12 279 THR A N 1
ATOM 2175 C CA . THR A 1 279 ? 4.644 -3.603 -16.182 1.00 93.12 279 THR A CA 1
ATOM 2176 C C . THR A 1 279 ? 3.962 -2.266 -16.455 1.00 93.12 279 THR A C 1
ATOM 2178 O O . THR A 1 279 ? 3.078 -1.872 -15.699 1.00 93.12 279 THR A O 1
ATOM 2181 N N . LEU A 1 280 ? 4.296 -1.599 -17.564 1.00 93.38 280 LEU A N 1
ATOM 2182 C CA . LEU A 1 280 ? 3.622 -0.373 -17.997 1.00 93.38 280 LEU A CA 1
ATOM 2183 C C . LEU A 1 280 ? 2.121 -0.588 -18.211 1.00 93.38 280 LEU A C 1
ATOM 2185 O O . LEU A 1 280 ? 1.324 0.215 -17.732 1.00 93.38 280 LEU A O 1
ATOM 2189 N N . ALA A 1 281 ? 1.732 -1.679 -18.876 1.00 91.38 281 ALA A N 1
ATOM 2190 C CA . ALA A 1 281 ? 0.328 -2.021 -19.074 1.00 91.38 281 ALA A CA 1
ATOM 2191 C C . ALA A 1 281 ? -0.404 -2.208 -17.734 1.00 91.38 281 ALA A C 1
ATOM 2193 O O . ALA A 1 281 ? -1.503 -1.680 -17.570 1.00 91.38 281 ALA A O 1
ATOM 2194 N N . SER A 1 282 ? 0.222 -2.876 -16.758 1.00 93.94 282 SER A N 1
ATOM 2195 C CA . SER A 1 282 ? -0.340 -3.013 -15.409 1.00 93.94 282 SER A CA 1
ATOM 2196 C C . SER A 1 282 ? -0.464 -1.673 -14.676 1.00 93.94 282 SER A C 1
ATOM 2198 O O . SER A 1 282 ? -1.465 -1.451 -14.005 1.00 93.94 282 SER A O 1
ATOM 2200 N N . ILE A 1 283 ? 0.506 -0.759 -14.804 1.00 94.12 283 ILE A N 1
ATOM 2201 C CA . ILE A 1 283 ? 0.440 0.578 -14.179 1.00 94.12 283 ILE A CA 1
ATOM 2202 C C . ILE A 1 283 ? -0.671 1.430 -14.810 1.00 94.12 283 ILE A C 1
ATOM 2204 O O . ILE A 1 283 ? -1.325 2.208 -14.120 1.00 94.12 283 ILE A O 1
ATOM 2208 N N . CYS A 1 284 ? -0.934 1.261 -16.106 1.00 93.06 284 CYS A N 1
ATOM 2209 C CA . CYS A 1 284 ? -1.985 1.988 -16.822 1.00 93.06 284 CYS A CA 1
ATOM 2210 C C . CYS A 1 284 ? -3.413 1.529 -16.474 1.00 93.06 284 CYS A C 1
ATOM 2212 O O . CYS A 1 284 ? -4.366 2.003 -17.086 1.00 93.06 284 CYS A O 1
ATOM 2214 N N . CYS A 1 285 ? -3.590 0.643 -15.487 1.00 93.00 285 CYS A N 1
ATOM 2215 C CA . CYS A 1 285 ? -4.909 0.333 -14.934 1.00 93.00 285 CYS A CA 1
ATOM 2216 C C . CYS A 1 285 ? -5.488 1.469 -14.065 1.00 93.00 285 CYS A C 1
ATOM 2218 O O . CYS A 1 285 ? -6.660 1.413 -13.696 1.00 93.00 285 CYS A O 1
ATOM 2220 N N . VAL A 1 286 ? -4.687 2.495 -13.744 1.00 95.06 286 VAL A N 1
ATOM 2221 C CA . VAL A 1 286 ? -5.103 3.698 -13.007 1.00 95.06 286 VAL A CA 1
ATOM 2222 C C . VAL A 1 286 ? -4.880 4.970 -13.828 1.00 95.06 286 VAL A C 1
ATOM 2224 O O . VAL A 1 286 ? -3.961 5.043 -14.647 1.00 95.06 286 VAL A O 1
ATOM 2227 N N . GLU A 1 287 ? -5.699 5.996 -13.577 1.00 93.38 287 GLU A N 1
ATOM 2228 C CA . GLU A 1 287 ? -5.658 7.279 -14.296 1.00 93.38 287 GLU A CA 1
ATOM 2229 C C . GLU A 1 287 ? -4.287 7.961 -14.212 1.00 93.38 287 GLU A C 1
ATOM 2231 O O . GLU A 1 287 ? -3.798 8.490 -15.211 1.00 93.38 287 GLU A O 1
ATOM 2236 N N . GLU A 1 288 ? -3.616 7.902 -13.055 1.00 93.69 288 GLU A N 1
ATOM 2237 C CA . GLU A 1 288 ? -2.283 8.488 -12.896 1.00 93.69 288 GLU A CA 1
ATOM 2238 C C . GLU A 1 288 ? -1.247 7.847 -13.830 1.00 93.69 288 GLU A C 1
ATOM 2240 O O . GLU A 1 288 ? -0.376 8.542 -14.354 1.00 93.69 288 GLU A O 1
ATOM 2245 N N . GLY A 1 289 ? -1.360 6.537 -14.070 1.00 91.69 289 GLY A N 1
ATOM 2246 C CA . GLY A 1 289 ? -0.490 5.801 -14.985 1.00 91.69 289 GLY A CA 1
ATOM 2247 C C . GLY A 1 289 ? -0.685 6.245 -16.431 1.00 91.69 289 GLY A C 1
ATOM 2248 O O . GLY A 1 289 ? 0.291 6.556 -17.116 1.00 91.69 289 GLY A O 1
ATOM 2249 N N . VAL A 1 290 ? -1.945 6.353 -16.868 1.00 92.31 290 VAL A N 1
ATOM 2250 C CA . VAL A 1 290 ? -2.305 6.830 -18.214 1.00 92.31 290 VAL A CA 1
ATOM 2251 C C . VAL A 1 290 ? -1.818 8.261 -18.429 1.00 92.31 290 VAL A C 1
ATOM 2253 O O . VAL A 1 290 ? -1.145 8.543 -19.418 1.00 92.31 290 VAL A O 1
ATOM 2256 N N . HIS A 1 291 ? -2.064 9.151 -17.468 1.00 92.31 291 HIS A N 1
ATOM 2257 C CA . HIS A 1 291 ? -1.656 10.550 -17.564 1.00 92.31 291 HIS A CA 1
ATOM 2258 C C . HIS A 1 291 ? -0.130 10.720 -17.656 1.00 92.31 291 HIS A C 1
ATOM 2260 O O . HIS A 1 291 ? 0.370 11.555 -18.414 1.00 92.31 291 HIS A O 1
ATOM 2266 N N . GLN A 1 292 ? 0.635 9.924 -16.902 1.00 89.94 292 GLN A N 1
ATOM 2267 C CA . GLN A 1 292 ? 2.096 9.919 -17.017 1.00 89.94 292 GLN A CA 1
ATOM 2268 C C . GLN A 1 292 ? 2.556 9.363 -18.369 1.00 89.94 292 GLN A C 1
ATOM 2270 O O . GLN A 1 292 ? 3.475 9.915 -18.974 1.00 89.94 292 GLN A O 1
ATOM 2275 N N . LEU A 1 293 ? 1.901 8.319 -18.885 1.00 87.62 293 LEU A N 1
ATOM 2276 C CA . LEU A 1 293 ? 2.231 7.755 -20.192 1.00 87.62 293 LEU A CA 1
ATOM 2277 C C . LEU A 1 293 ? 1.982 8.763 -21.325 1.00 87.62 293 LEU A C 1
ATOM 2279 O O . LEU A 1 293 ? 2.831 8.922 -22.205 1.00 87.62 293 LEU A O 1
ATOM 2283 N N . GLU A 1 294 ? 0.864 9.489 -21.276 1.00 87.12 294 GLU A N 1
ATOM 2284 C CA . GLU A 1 294 ? 0.535 10.543 -22.240 1.00 87.12 294 GLU A CA 1
ATOM 2285 C C . GLU A 1 294 ? 1.617 11.625 -22.273 1.00 87.12 294 GLU A C 1
ATOM 2287 O O . GLU A 1 294 ? 2.136 11.929 -23.349 1.00 87.12 294 GLU A O 1
ATOM 2292 N N . LYS A 1 295 ? 2.051 12.130 -21.111 1.00 86.94 295 LYS A N 1
ATOM 2293 C CA . LYS A 1 295 ? 3.143 13.119 -21.019 1.00 86.94 295 LYS A CA 1
ATOM 2294 C C . LYS A 1 295 ? 4.417 12.648 -21.712 1.00 86.94 295 LYS A C 1
ATOM 2296 O O . LYS A 1 295 ? 5.009 13.386 -22.499 1.00 86.94 295 LYS A O 1
ATOM 2301 N N . VAL A 1 296 ? 4.826 11.408 -21.449 1.00 79.19 296 VAL A N 1
ATOM 2302 C CA . VAL A 1 296 ? 6.052 10.836 -22.026 1.00 79.19 296 VAL A CA 1
ATOM 2303 C C . VAL A 1 296 ? 5.904 10.599 -23.534 1.00 79.19 296 VAL A C 1
ATOM 2305 O O . VAL A 1 296 ? 6.873 10.744 -24.281 1.00 79.19 296 VAL A O 1
ATOM 2308 N N . SER A 1 297 ? 4.695 10.276 -24.003 1.00 66.06 297 SER A N 1
ATOM 2309 C CA . SER A 1 297 ? 4.408 10.074 -25.427 1.00 66.06 297 SER A CA 1
ATOM 2310 C C . SER A 1 297 ? 4.349 11.380 -26.235 1.00 66.06 297 SER A C 1
ATOM 2312 O O . SER A 1 297 ? 4.781 11.399 -27.390 1.00 66.06 297 SER A O 1
ATOM 2314 N N . VAL A 1 298 ? 3.872 12.477 -25.632 1.00 59.53 298 VAL A N 1
ATOM 2315 C CA . VAL A 1 298 ? 3.734 13.797 -26.276 1.00 59.53 298 VAL A CA 1
ATOM 2316 C C . VAL A 1 298 ? 5.083 14.485 -26.472 1.00 59.53 298 VAL A C 1
ATOM 2318 O O . VAL A 1 298 ? 5.272 15.140 -27.492 1.00 59.53 298 VAL A O 1
ATOM 2321 N N . GLN A 1 299 ? 6.067 14.244 -25.600 1.00 54.81 299 GLN A N 1
ATOM 2322 C CA . GLN A 1 299 ? 7.441 14.756 -25.749 1.00 54.81 299 GLN A CA 1
ATOM 2323 C C . GLN A 1 299 ? 8.174 14.242 -27.013 1.00 54.81 299 GLN A C 1
ATOM 2325 O O . GLN A 1 299 ? 9.342 14.555 -27.236 1.00 54.81 299 GLN A O 1
ATOM 2330 N N . LYS A 1 300 ? 7.509 13.400 -27.814 1.00 46.50 300 LYS A N 1
ATOM 2331 C CA . LYS A 1 300 ? 7.998 12.783 -29.049 1.00 46.50 300 LYS A CA 1
ATOM 2332 C C . LYS A 1 300 ? 7.454 13.454 -30.328 1.00 46.50 300 LYS A C 1
ATOM 2334 O O . LYS A 1 300 ? 7.772 12.957 -31.409 1.00 46.50 300 LYS A O 1
ATOM 2339 N N . ARG A 1 301 ? 6.627 14.505 -30.226 1.00 37.28 301 ARG A N 1
ATOM 2340 C CA . ARG A 1 301 ? 6.162 15.315 -31.371 1.00 37.28 301 ARG A CA 1
ATOM 2341 C C . ARG A 1 301 ? 6.900 16.638 -31.481 1.00 37.28 301 ARG A C 1
ATOM 2343 O O . ARG A 1 301 ? 7.115 17.272 -30.429 1.00 37.28 301 ARG A O 1
#

Radius of gyration: 28.66 Å; chains: 1; bounding box: 59×64×94 Å